Protein AF-A0AAD7UHQ0-F1 (afdb_monomer)

pLDDT: mean 83.3, std 18.26, range [29.81, 98.31]

Radius of gyration: 17.82 Å; Cα contacts (8 Å, |Δi|>4): 366; chains: 1; bounding box: 47×39×45 Å

Solvent-accessible surface area (backbone atoms only — not comparable to full-atom values): 13712 Å² total; per-residue (Å²): 105,71,74,47,23,57,50,41,55,53,48,49,56,52,36,63,73,61,23,33,80,58,60,28,25,56,72,70,57,69,89,76,56,61,77,59,66,63,60,93,50,57,37,46,37,37,42,28,29,52,84,53,58,66,32,31,78,60,58,52,53,49,52,41,61,28,29,91,76,25,47,77,31,36,54,44,41,82,63,28,65,59,51,51,52,61,71,44,68,87,33,95,32,52,34,30,58,42,76,55,97,82,34,32,46,57,70,69,72,44,61,83,72,61,69,44,29,36,38,37,35,64,46,51,64,69,79,54,28,60,48,51,48,70,69,39,64,76,55,61,74,33,54,36,28,26,83,90,57,80,55,78,53,79,49,85,64,87,57,97,46,90,44,45,56,48,65,34,47,50,48,9,50,52,38,28,75,77,68,26,70,58,24,33,62,52,29,46,50,52,41,50,52,48,49,59,70,54,61,92,54,59,63,78,67,37,37,83,74,88,66,78,72,82,80,55,96,60,83,58,78,90,56,86,76,68,75,73,86,82,81,78,88,80,83,127

Structure (mmCIF, N/CA/C/O backbone):
data_AF-A0AAD7UHQ0-F1
#
_entry.id   AF-A0AAD7UHQ0-F1
#
loop_
_atom_site.group_PDB
_atom_site.id
_atom_site.type_symbol
_atom_site.label_atom_id
_atom_site.label_alt_id
_atom_site.label_comp_id
_atom_site.label_asym_id
_atom_site.label_entity_id
_atom_site.label_seq_id
_atom_site.pdbx_PDB_ins_code
_atom_site.Cartn_x
_atom_site.Cartn_y
_atom_site.Cartn_z
_atom_site.occupancy
_atom_site.B_iso_or_equiv
_atom_site.auth_seq_id
_atom_site.auth_comp_id
_atom_site.auth_asym_id
_atom_site.auth_atom_id
_atom_site.pdbx_PDB_model_num
ATOM 1 N N . MET A 1 1 ? -10.199 10.400 -17.594 1.00 73.19 1 MET A N 1
ATOM 2 C CA . MET A 1 1 ? -9.916 9.034 -17.104 1.00 73.19 1 MET A CA 1
ATOM 3 C C . MET A 1 1 ? -9.488 8.103 -18.230 1.00 73.19 1 MET A C 1
ATOM 5 O O . MET A 1 1 ? -8.433 7.504 -18.109 1.00 73.19 1 MET A O 1
ATOM 9 N N . GLU A 1 2 ? -10.188 8.088 -19.365 1.00 86.31 2 GLU A N 1
ATOM 10 C CA . GLU A 1 2 ? -9.899 7.211 -20.516 1.00 86.31 2 GLU A CA 1
ATOM 11 C C . GLU A 1 2 ? -8.427 7.181 -20.993 1.00 86.31 2 GLU A C 1
ATOM 13 O O . GLU A 1 2 ? -7.842 6.121 -21.188 1.00 86.31 2 GLU A O 1
ATOM 18 N N . ARG A 1 3 ? -7.772 8.346 -21.116 1.00 90.62 3 ARG A N 1
ATOM 19 C CA . ARG A 1 3 ? -6.338 8.408 -21.464 1.00 90.62 3 ARG A CA 1
ATOM 20 C C . ARG A 1 3 ? -5.447 7.701 -20.435 1.00 90.62 3 ARG A C 1
ATOM 22 O O . ARG A 1 3 ? -4.459 7.092 -20.822 1.00 90.62 3 ARG A O 1
ATOM 29 N N . VAL A 1 4 ? -5.761 7.832 -19.146 1.00 90.44 4 VAL A N 1
ATOM 30 C CA . VAL A 1 4 ? -4.981 7.223 -18.058 1.00 90.44 4 VAL A CA 1
ATOM 31 C C . VAL A 1 4 ? -5.191 5.712 -18.038 1.00 90.44 4 VAL A C 1
ATOM 33 O O . VAL A 1 4 ? -4.207 4.995 -17.911 1.00 90.44 4 VAL A O 1
ATOM 36 N N . ALA A 1 5 ? -6.417 5.236 -18.267 1.00 93.19 5 ALA A N 1
ATOM 37 C CA . ALA A 1 5 ? -6.707 3.805 -18.365 1.00 93.19 5 ALA A CA 1
ATOM 38 C C . ALA A 1 5 ? -5.845 3.124 -19.440 1.00 93.19 5 ALA A C 1
ATOM 40 O O . ALA A 1 5 ? -5.142 2.165 -19.140 1.00 93.19 5 ALA A O 1
ATOM 41 N N . ARG A 1 6 ? -5.753 3.715 -20.641 1.00 93.44 6 ARG A N 1
ATOM 42 C CA . ARG A 1 6 ? -4.863 3.213 -21.706 1.00 93.44 6 ARG A CA 1
ATOM 43 C C . ARG A 1 6 ? -3.379 3.199 -21.324 1.00 93.44 6 ARG A C 1
ATOM 45 O O . ARG A 1 6 ? -2.635 2.333 -21.775 1.00 93.44 6 ARG A O 1
ATOM 52 N N . ILE A 1 7 ? -2.928 4.163 -20.514 1.00 91.56 7 ILE A N 1
ATOM 53 C CA . ILE A 1 7 ? -1.549 4.181 -19.995 1.00 91.56 7 ILE A CA 1
ATOM 54 C C . ILE A 1 7 ? -1.334 3.016 -19.024 1.00 91.56 7 ILE A C 1
ATOM 56 O O . ILE A 1 7 ? -0.286 2.375 -19.077 1.00 91.56 7 ILE A O 1
ATOM 60 N N . VAL A 1 8 ? -2.307 2.736 -18.152 1.00 93.50 8 VAL A N 1
ATOM 61 C CA . VAL A 1 8 ? -2.239 1.601 -17.223 1.00 93.50 8 VAL A CA 1
ATOM 62 C C . VAL A 1 8 ? -2.203 0.280 -17.990 1.00 93.50 8 VAL A C 1
ATOM 64 O O . VAL A 1 8 ? -1.292 -0.505 -17.760 1.00 93.50 8 VAL A O 1
ATOM 67 N N . GLU A 1 9 ? -3.086 0.081 -18.969 1.00 94.56 9 GLU A N 1
ATOM 68 C CA . GLU A 1 9 ? -3.098 -1.122 -19.820 1.00 94.56 9 GLU A CA 1
ATOM 69 C C . GLU A 1 9 ? -1.745 -1.350 -20.523 1.00 94.56 9 GLU A C 1
ATOM 71 O O . GLU A 1 9 ? -1.242 -2.469 -20.622 1.00 94.56 9 GLU A O 1
ATOM 76 N N . ASP A 1 10 ? -1.102 -0.281 -21.004 1.00 92.06 10 ASP A N 1
ATOM 77 C CA . ASP A 1 10 ? 0.228 -0.381 -21.609 1.00 92.06 10 ASP A CA 1
ATOM 78 C C . ASP A 1 10 ? 1.334 -0.691 -20.592 1.00 92.06 10 ASP A C 1
ATOM 80 O O . ASP A 1 10 ? 2.283 -1.421 -20.895 1.00 92.06 10 ASP A O 1
ATOM 84 N N . LYS A 1 11 ? 1.233 -0.155 -19.370 1.00 91.75 11 LYS A N 1
ATOM 85 C CA . LYS A 1 11 ? 2.123 -0.523 -18.261 1.00 91.75 11 LYS A CA 1
ATOM 86 C C . LYS A 1 11 ? 1.980 -1.998 -17.896 1.00 91.75 11 LYS A C 1
ATOM 88 O O . LYS A 1 11 ? 2.999 -2.657 -17.717 1.00 91.75 11 LYS A O 1
ATOM 93 N N . GLU A 1 12 ? 0.760 -2.526 -17.837 1.00 93.94 12 GLU A N 1
ATOM 94 C CA . GLU A 1 12 ? 0.485 -3.936 -17.528 1.00 93.94 12 GLU A CA 1
ATOM 95 C C . GLU A 1 12 ? 1.119 -4.876 -18.543 1.00 93.94 12 GLU A C 1
ATOM 97 O O . GLU A 1 12 ? 1.855 -5.783 -18.156 1.00 93.94 12 GLU A O 1
ATOM 102 N N . ARG A 1 13 ? 0.908 -4.624 -19.842 1.00 93.56 13 ARG A N 1
ATOM 103 C CA . ARG A 1 13 ? 1.517 -5.435 -20.906 1.00 93.56 13 ARG A CA 1
ATOM 104 C C . ARG A 1 13 ? 3.039 -5.470 -20.791 1.00 93.56 13 ARG A C 1
ATOM 106 O O . ARG A 1 13 ? 3.649 -6.529 -20.909 1.00 93.56 13 ARG A O 1
ATOM 113 N N . ARG A 1 14 ? 3.669 -4.319 -20.542 1.00 89.56 14 ARG A N 1
ATOM 114 C CA . ARG A 1 14 ? 5.132 -4.222 -20.411 1.00 89.56 14 ARG A CA 1
ATOM 115 C C . ARG A 1 14 ? 5.654 -4.861 -19.133 1.00 89.56 14 ARG A C 1
ATOM 117 O O . ARG A 1 14 ? 6.702 -5.500 -19.169 1.00 89.56 14 ARG A O 1
ATOM 124 N N . LEU A 1 15 ? 4.937 -4.686 -18.025 1.00 91.94 15 LEU A N 1
ATOM 125 C CA . LEU A 1 15 ? 5.233 -5.343 -16.761 1.00 91.94 15 LEU A CA 1
ATOM 126 C C . LEU A 1 15 ? 5.227 -6.862 -16.959 1.00 91.94 15 LEU A C 1
ATOM 128 O O . LEU A 1 15 ? 6.245 -7.492 -16.703 1.00 91.94 15 LEU A O 1
ATOM 132 N N . ALA A 1 16 ? 4.144 -7.412 -17.515 1.00 93.94 16 ALA A N 1
ATOM 133 C CA . ALA A 1 16 ? 3.993 -8.842 -17.774 1.00 93.94 16 ALA A CA 1
ATOM 134 C C . ALA A 1 16 ? 5.049 -9.409 -18.737 1.00 93.94 16 ALA A C 1
ATOM 136 O O . ALA A 1 16 ? 5.430 -10.568 -18.615 1.00 93.94 16 ALA A O 1
ATOM 137 N N . ALA A 1 17 ? 5.551 -8.601 -19.674 1.00 92.12 17 ALA A N 1
ATOM 138 C CA . ALA A 1 17 ? 6.550 -9.041 -20.643 1.00 92.12 17 ALA A CA 1
ATOM 139 C C . ALA A 1 17 ? 7.983 -9.132 -20.086 1.00 92.12 17 ALA A C 1
ATOM 141 O O . ALA A 1 17 ? 8.821 -9.787 -20.701 1.00 92.12 17 ALA A O 1
ATOM 142 N N . ARG A 1 18 ? 8.314 -8.420 -18.998 1.00 90.44 18 ARG A N 1
ATOM 143 C CA . ARG A 1 18 ? 9.720 -8.231 -18.576 1.00 90.44 18 ARG A CA 1
ATOM 144 C C . ARG A 1 18 ? 9.983 -8.424 -17.089 1.00 90.44 18 ARG A C 1
ATOM 146 O O . ARG A 1 18 ? 11.142 -8.447 -16.688 1.00 90.44 18 ARG A O 1
ATOM 153 N N . ARG A 1 19 ? 8.943 -8.464 -16.259 1.00 92.81 19 ARG A N 1
ATOM 154 C CA . ARG A 1 19 ? 9.064 -8.421 -14.800 1.00 92.81 19 ARG A CA 1
ATOM 155 C C . ARG A 1 19 ? 7.982 -9.270 -14.153 1.00 92.81 19 ARG A C 1
ATOM 157 O O . ARG A 1 19 ? 6.968 -9.604 -14.761 1.00 92.81 19 ARG A O 1
ATOM 164 N N . CYS A 1 20 ? 8.178 -9.601 -12.884 1.00 95.62 20 CYS A N 1
ATOM 165 C CA . CYS A 1 20 ? 7.147 -10.277 -12.114 1.00 95.62 20 CYS A CA 1
ATOM 166 C C . CYS A 1 20 ? 5.922 -9.363 -11.947 1.00 95.62 20 CYS A C 1
ATOM 168 O O . CYS A 1 20 ? 6.037 -8.265 -11.407 1.00 95.62 20 CYS A O 1
ATOM 170 N N . VAL A 1 21 ? 4.730 -9.825 -12.331 1.00 94.88 21 VAL A N 1
ATOM 171 C CA . VAL A 1 21 ? 3.487 -9.044 -12.170 1.00 94.88 21 VAL A CA 1
ATOM 172 C C . VAL A 1 21 ? 3.070 -8.846 -10.708 1.00 94.88 21 VAL A C 1
ATOM 174 O O . VAL A 1 21 ? 2.293 -7.940 -10.423 1.00 94.88 21 VAL A O 1
ATOM 177 N N . ARG A 1 22 ? 3.614 -9.651 -9.782 1.00 94.69 22 ARG A N 1
ATOM 178 C CA . ARG A 1 22 ? 3.344 -9.562 -8.337 1.00 94.69 22 ARG A CA 1
ATOM 179 C C . ARG A 1 22 ? 4.263 -8.565 -7.634 1.00 94.69 22 ARG A C 1
ATOM 181 O O . ARG A 1 22 ? 3.784 -7.622 -7.025 1.00 94.69 22 ARG A O 1
ATOM 188 N N . CYS A 1 23 ? 5.583 -8.762 -7.709 1.00 95.12 23 CYS A N 1
ATOM 189 C CA . CYS A 1 23 ? 6.543 -7.914 -6.986 1.00 95.12 23 CYS A CA 1
ATOM 190 C C . CYS A 1 23 ? 7.122 -6.762 -7.821 1.00 95.12 23 CYS A C 1
ATOM 192 O O . CYS A 1 23 ? 7.851 -5.937 -7.281 1.00 95.12 23 CYS A O 1
ATOM 194 N N . TRP A 1 24 ? 6.838 -6.730 -9.125 1.00 95.38 24 TRP A N 1
ATOM 195 C CA . TRP A 1 24 ? 7.288 -5.729 -10.103 1.00 95.38 24 TRP A CA 1
ATOM 196 C C . TRP A 1 24 ? 8.795 -5.654 -10.351 1.00 95.38 24 TRP A C 1
ATOM 198 O O . TRP A 1 24 ? 9.253 -4.788 -11.094 1.00 95.38 24 TRP A O 1
ATOM 208 N N . HIS A 1 25 ? 9.560 -6.599 -9.806 1.00 93.75 25 HIS A N 1
ATOM 209 C CA . HIS A 1 25 ? 10.997 -6.707 -10.044 1.00 93.75 25 HIS A CA 1
ATOM 210 C C . HIS A 1 25 ? 11.318 -7.492 -11.326 1.00 93.75 25 HIS A C 1
ATOM 212 O O . HIS A 1 25 ? 10.595 -8.445 -11.647 1.00 93.75 25 HIS A O 1
ATOM 218 N N . PRO A 1 26 ? 12.401 -7.131 -12.044 1.00 91.06 26 PRO A N 1
ATOM 219 C CA . PRO A 1 26 ? 12.914 -7.910 -13.175 1.00 91.06 26 PRO A CA 1
ATOM 220 C C . PRO A 1 26 ? 13.402 -9.294 -12.739 1.00 91.06 26 PRO A C 1
ATOM 222 O O . PRO A 1 26 ? 12.946 -10.303 -13.272 1.00 91.06 26 PRO A O 1
ATOM 225 N N . ALA A 1 27 ? 14.235 -9.357 -11.699 1.00 93.81 27 ALA A N 1
ATOM 226 C CA . ALA A 1 27 ? 14.505 -10.594 -10.981 1.00 93.81 27 ALA A CA 1
ATOM 227 C C . ALA A 1 27 ? 13.416 -10.793 -9.918 1.00 93.81 27 ALA A C 1
ATOM 229 O O . ALA A 1 27 ? 13.319 -10.029 -8.960 1.00 93.81 27 ALA A O 1
ATOM 230 N N . CYS A 1 28 ? 12.558 -11.797 -10.104 1.00 96.06 28 CYS A N 1
ATOM 231 C CA . CYS A 1 28 ? 11.463 -12.071 -9.176 1.00 96.06 28 CYS A CA 1
ATOM 232 C C . CYS A 1 28 ? 11.990 -12.349 -7.758 1.00 96.06 28 CYS A C 1
ATOM 234 O O . CYS A 1 28 ? 12.867 -13.189 -7.570 1.00 96.06 28 CYS A O 1
ATOM 236 N N . ILE A 1 29 ? 11.397 -11.693 -6.756 1.00 96.44 29 ILE A N 1
ATOM 237 C CA . ILE A 1 29 ? 11.734 -11.884 -5.335 1.00 96.44 29 ILE A CA 1
ATOM 238 C C . ILE A 1 29 ? 10.632 -12.592 -4.541 1.00 96.44 29 ILE A C 1
ATOM 240 O O . ILE A 1 29 ? 10.760 -12.745 -3.328 1.00 96.44 29 ILE A O 1
ATOM 244 N N . CYS A 1 30 ? 9.556 -13.038 -5.199 1.00 96.44 30 CYS A N 1
ATOM 245 C CA . CYS A 1 30 ? 8.383 -13.600 -4.525 1.00 96.44 30 CYS A CA 1
ATOM 246 C C . CYS A 1 30 ? 8.682 -14.843 -3.676 1.00 96.44 30 CYS A C 1
ATOM 248 O O . CYS A 1 30 ? 8.011 -15.051 -2.674 1.00 96.44 30 CYS A O 1
ATOM 250 N N . SER A 1 31 ? 9.695 -15.640 -4.028 1.00 96.00 31 SER A N 1
ATOM 251 C CA . SER A 1 31 ? 10.112 -16.811 -3.239 1.00 96.00 31 SER A CA 1
ATOM 252 C C . SER A 1 31 ? 10.709 -16.457 -1.872 1.00 96.00 31 SER A C 1
ATOM 254 O O . SER A 1 31 ? 10.781 -17.318 -1.003 1.00 96.00 31 SER A O 1
ATOM 256 N N . ASN A 1 32 ? 11.122 -15.202 -1.669 1.00 95.50 32 ASN A N 1
ATOM 257 C CA . ASN A 1 32 ? 11.667 -14.705 -0.403 1.00 95.50 32 ASN A CA 1
ATOM 258 C C . ASN A 1 32 ? 10.606 -14.017 0.470 1.00 95.50 32 ASN A C 1
ATOM 260 O O . ASN A 1 32 ? 10.919 -13.536 1.563 1.00 95.50 32 ASN A O 1
ATOM 264 N N . LEU A 1 33 ? 9.363 -13.924 -0.014 1.00 94.19 33 LEU A N 1
ATOM 265 C CA . LEU A 1 33 ? 8.268 -13.351 0.756 1.00 94.19 33 LEU A CA 1
ATOM 266 C C . LEU A 1 33 ? 7.869 -14.315 1.869 1.00 94.19 33 LEU A C 1
ATOM 268 O O . LEU A 1 33 ? 7.777 -15.526 1.673 1.00 94.19 33 LEU A O 1
ATOM 272 N N . ARG A 1 34 ? 7.622 -13.750 3.048 1.00 90.25 34 ARG A N 1
ATOM 273 C CA . ARG A 1 34 ? 7.065 -14.469 4.192 1.00 90.25 34 ARG A CA 1
ATOM 274 C C . ARG A 1 34 ? 5.612 -14.026 4.369 1.00 90.25 34 ARG A C 1
ATOM 276 O O . ARG A 1 34 ? 5.363 -12.831 4.200 1.00 90.25 34 ARG A O 1
ATOM 283 N N . PRO A 1 35 ? 4.688 -14.937 4.719 1.00 86.19 35 PRO A N 1
ATOM 284 C CA . PRO A 1 35 ? 3.316 -14.565 5.044 1.00 86.19 35 PRO A CA 1
ATOM 285 C C . PRO A 1 35 ? 3.272 -13.489 6.130 1.00 86.19 35 PRO A C 1
ATOM 287 O O . PRO A 1 35 ? 4.048 -13.542 7.089 1.00 86.19 35 PRO A O 1
ATOM 290 N N . LEU A 1 36 ? 2.367 -12.522 5.987 1.00 88.75 36 LEU A N 1
ATOM 291 C CA . LEU A 1 36 ? 2.187 -11.486 7.000 1.00 88.75 36 LEU A CA 1
ATOM 292 C C . LEU A 1 36 ? 1.352 -12.016 8.179 1.00 88.75 36 LEU A C 1
ATOM 294 O O . LEU A 1 36 ? 0.291 -12.606 7.958 1.00 88.75 36 LEU A O 1
ATOM 298 N N . PRO A 1 37 ? 1.783 -11.786 9.434 1.00 89.69 37 PRO A N 1
ATOM 299 C CA . PRO A 1 37 ? 1.075 -12.237 10.629 1.00 89.69 37 PRO A CA 1
ATOM 300 C C . PRO A 1 37 ? -0.095 -11.291 10.952 1.00 89.69 37 PRO A C 1
ATOM 302 O O . PRO A 1 37 ? -0.065 -10.570 11.944 1.00 89.69 37 PRO A O 1
ATOM 305 N N . ILE A 1 38 ? -1.101 -11.256 10.075 1.00 87.38 38 ILE A N 1
ATOM 306 C CA . ILE A 1 38 ? -2.299 -10.414 10.205 1.00 87.38 38 ILE A CA 1
ATOM 307 C C . ILE A 1 38 ? -3.504 -11.319 10.479 1.00 87.38 38 ILE A C 1
ATOM 309 O O . ILE A 1 38 ? -3.762 -12.263 9.720 1.00 87.38 38 ILE A O 1
ATOM 313 N N . ALA A 1 39 ? -4.266 -11.042 11.535 1.00 83.00 39 ALA A N 1
ATOM 314 C CA . ALA A 1 39 ? -5.496 -11.761 11.848 1.00 83.00 39 ALA A CA 1
ATOM 315 C C . ALA A 1 39 ? -6.512 -11.720 10.691 1.00 83.00 39 ALA A C 1
ATOM 317 O O . ALA A 1 39 ? -6.537 -10.807 9.866 1.00 83.00 39 ALA A O 1
ATOM 318 N N . SER A 1 40 ? -7.398 -12.716 10.630 1.00 79.00 40 SER A N 1
ATOM 319 C CA . SER A 1 40 ? -8.410 -12.839 9.570 1.00 79.00 40 SER A CA 1
ATOM 320 C C . SER A 1 40 ? -9.420 -11.696 9.518 1.00 79.00 40 SER A C 1
ATOM 322 O O . SER A 1 40 ? -10.057 -11.534 8.482 1.00 79.00 40 SER A O 1
ATOM 324 N N . GLU A 1 41 ? -9.533 -10.896 10.569 1.00 87.50 41 GLU A N 1
ATOM 325 C CA . GLU A 1 41 ? -10.529 -9.834 10.702 1.00 87.50 41 GLU A CA 1
ATOM 326 C C . GLU A 1 41 ? -10.015 -8.448 10.291 1.00 87.50 41 GLU A C 1
ATOM 328 O O . GLU A 1 41 ? -10.787 -7.494 10.307 1.00 87.50 41 GLU A O 1
ATOM 333 N N . VAL A 1 42 ? -8.732 -8.318 9.933 1.00 90.75 42 VAL A N 1
ATOM 334 C CA . VAL A 1 42 ? -8.169 -7.076 9.390 1.00 90.75 42 VAL A CA 1
ATOM 335 C C . VAL A 1 42 ? -7.861 -7.272 7.907 1.00 90.75 42 VAL A C 1
ATOM 337 O O . VAL A 1 42 ? -7.312 -8.301 7.499 1.00 90.75 42 VAL A O 1
ATOM 340 N N . ARG A 1 43 ? -8.238 -6.297 7.081 1.00 94.50 43 ARG A N 1
ATOM 341 C CA . ARG A 1 43 ? -7.919 -6.254 5.650 1.00 94.50 43 ARG A CA 1
ATOM 342 C C . ARG A 1 43 ? -7.257 -4.943 5.293 1.00 94.50 43 ARG A C 1
ATOM 344 O O . ARG A 1 43 ? -7.674 -3.889 5.765 1.00 94.50 43 ARG A O 1
ATOM 351 N N . VAL A 1 44 ? -6.240 -5.021 4.442 1.00 96.50 44 VAL A N 1
ATOM 352 C CA . VAL A 1 44 ? -5.541 -3.849 3.927 1.00 96.50 44 VAL A CA 1
ATOM 353 C C . VAL A 1 44 ? -5.813 -3.726 2.435 1.00 96.50 44 VAL A C 1
ATOM 355 O O . VAL A 1 44 ? -5.549 -4.647 1.665 1.00 96.50 44 VAL A O 1
ATOM 358 N N . PHE A 1 45 ? -6.312 -2.567 2.028 1.00 98.06 45 PHE A N 1
ATOM 359 C CA . PHE A 1 45 ? -6.547 -2.224 0.634 1.00 98.06 45 PHE A CA 1
ATOM 360 C C . PHE A 1 45 ? -5.606 -1.096 0.229 1.00 98.06 45 PHE A C 1
ATOM 362 O O . PHE A 1 45 ? -5.607 -0.019 0.828 1.00 98.06 45 PHE A O 1
ATOM 369 N N . VAL A 1 46 ? -4.792 -1.324 -0.796 1.00 98.19 46 VAL A N 1
ATOM 370 C CA . VAL A 1 46 ? -3.863 -0.321 -1.321 1.00 98.19 46 VAL A CA 1
ATOM 371 C C . VAL A 1 46 ? -4.471 0.303 -2.567 1.00 98.19 46 VAL A C 1
ATOM 373 O O . VAL A 1 46 ? -4.694 -0.381 -3.560 1.00 98.19 46 VAL A O 1
ATOM 376 N N . LEU A 1 47 ? -4.697 1.615 -2.549 1.00 98.19 47 LEU A N 1
ATOM 377 C CA . LEU A 1 47 ? -5.039 2.387 -3.739 1.00 98.19 47 LEU A CA 1
ATOM 378 C C . LEU A 1 47 ? -3.780 3.086 -4.265 1.00 98.19 47 LEU A C 1
ATOM 380 O O . LEU A 1 47 ? -3.434 4.191 -3.840 1.00 98.19 47 LEU A O 1
ATOM 384 N N . CYS A 1 48 ? -3.101 2.431 -5.202 1.00 97.25 48 CYS A N 1
ATOM 385 C CA . CYS A 1 48 ? -1.866 2.895 -5.828 1.00 97.25 48 CYS A CA 1
ATOM 386 C C . CYS A 1 48 ? -2.166 3.868 -6.975 1.00 97.25 48 CYS A C 1
ATOM 388 O O . CYS A 1 48 ? -3.010 3.616 -7.837 1.00 97.25 48 CYS A O 1
ATOM 390 N N . HIS A 1 49 ? -1.478 5.006 -7.035 1.00 95.31 49 HIS A N 1
ATOM 391 C CA . HIS A 1 49 ? -1.614 5.919 -8.167 1.00 95.31 49 HIS A CA 1
ATOM 392 C C . HIS A 1 49 ? -0.988 5.315 -9.433 1.00 95.31 49 HIS A C 1
ATOM 394 O O . HIS A 1 49 ? 0.137 4.827 -9.399 1.00 95.31 49 HIS A O 1
ATOM 400 N N . TRP A 1 50 ? -1.629 5.461 -10.602 1.00 93.75 50 TRP A N 1
ATOM 401 C CA . TRP A 1 50 ? -1.131 4.904 -11.878 1.00 93.75 50 TRP A CA 1
ATOM 402 C C . TRP A 1 50 ? 0.328 5.250 -12.233 1.00 93.75 50 TRP A C 1
ATOM 404 O O . TRP A 1 50 ? 0.947 4.573 -13.055 1.00 93.75 50 TRP A O 1
ATOM 414 N N . ARG A 1 51 ? 0.884 6.330 -11.667 1.00 89.75 51 ARG A N 1
ATOM 415 C CA . ARG A 1 51 ? 2.297 6.708 -11.855 1.00 89.75 51 ARG A CA 1
ATOM 416 C C . ARG A 1 51 ? 3.251 5.766 -11.129 1.00 89.75 51 ARG A C 1
ATOM 418 O O . ARG A 1 51 ? 4.264 5.428 -11.732 1.00 89.75 51 ARG A O 1
ATOM 425 N N . GLU A 1 52 ? 2.893 5.328 -9.928 1.00 89.38 52 GLU A N 1
ATOM 426 C CA . GLU A 1 52 ? 3.664 4.367 -9.134 1.00 89.38 52 GLU A CA 1
ATOM 427 C C . GLU A 1 52 ? 3.418 2.930 -9.603 1.00 89.38 52 GLU A C 1
ATOM 429 O O . GLU A 1 52 ? 4.328 2.114 -9.577 1.00 89.38 52 GLU A O 1
ATOM 434 N N . PHE A 1 53 ? 2.246 2.635 -10.178 1.00 93.69 53 PHE A N 1
ATOM 435 C CA . PHE A 1 53 ? 1.955 1.297 -10.694 1.00 93.69 53 PHE A CA 1
ATOM 436 C C . PHE A 1 53 ? 3.051 0.762 -11.638 1.00 93.69 53 PHE A C 1
ATOM 438 O O . PHE A 1 53 ? 3.396 1.397 -12.650 1.00 93.69 53 PHE A O 1
ATOM 445 N N . GLY A 1 54 ? 3.578 -0.420 -11.302 1.00 91.81 54 GLY A N 1
ATOM 446 C CA . GLY A 1 54 ? 4.664 -1.086 -12.019 1.00 91.81 54 GLY A CA 1
ATOM 447 C C . GLY A 1 54 ? 6.062 -0.551 -11.690 1.00 91.81 54 GLY A C 1
ATOM 448 O O . GLY A 1 54 ? 7.001 -0.840 -12.424 1.00 91.81 54 GLY A O 1
ATOM 449 N N . ASN A 1 55 ? 6.234 0.253 -10.648 1.00 90.62 55 ASN A N 1
ATOM 450 C CA . ASN A 1 55 ? 7.535 0.699 -10.162 1.00 90.62 55 ASN A CA 1
ATOM 451 C C . ASN A 1 55 ? 8.132 -0.359 -9.213 1.00 90.62 55 ASN A C 1
ATOM 453 O O . ASN A 1 55 ? 7.570 -0.616 -8.160 1.00 90.62 55 ASN A O 1
ATOM 457 N N . ALA A 1 56 ? 9.289 -0.948 -9.523 1.00 90.62 56 ALA A N 1
ATOM 458 C CA . ALA A 1 56 ? 9.905 -1.940 -8.630 1.00 90.62 56 ALA A CA 1
ATOM 459 C C . ALA A 1 56 ? 10.257 -1.371 -7.232 1.00 90.62 56 ALA A C 1
ATOM 461 O O . ALA A 1 56 ? 10.308 -2.109 -6.246 1.00 90.62 56 ALA A O 1
ATOM 462 N N . GLY A 1 57 ? 10.502 -0.058 -7.158 1.00 87.62 57 GLY A N 1
ATOM 463 C CA . GLY A 1 57 ? 10.867 0.677 -5.952 1.00 87.62 57 GLY A CA 1
ATOM 464 C C . GLY A 1 57 ? 9.711 0.996 -5.004 1.00 87.62 57 GLY A C 1
ATOM 465 O O . GLY A 1 57 ? 9.946 0.954 -3.800 1.00 87.62 57 GLY A O 1
ATOM 466 N N . ASP A 1 58 ? 8.498 1.253 -5.520 1.00 90.44 58 ASP A N 1
ATOM 467 C CA . ASP A 1 58 ? 7.244 1.323 -4.729 1.00 90.44 58 ASP A CA 1
ATOM 468 C C . ASP A 1 58 ? 7.235 0.145 -3.772 1.00 90.44 58 ASP A C 1
ATOM 470 O O . ASP A 1 58 ? 7.555 -0.928 -4.231 1.00 90.44 58 ASP A O 1
ATOM 474 N N . ASP A 1 59 ? 7.005 0.283 -2.473 1.00 92.06 59 ASP A N 1
ATOM 475 C CA . ASP A 1 59 ? 7.109 -0.823 -1.517 1.00 92.06 59 ASP A CA 1
ATOM 476 C C . ASP A 1 59 ? 5.756 -1.485 -1.215 1.00 92.06 59 ASP A C 1
ATOM 478 O O . ASP A 1 59 ? 5.719 -2.689 -0.938 1.00 92.06 59 ASP A O 1
ATOM 482 N N . ALA A 1 60 ? 4.656 -0.746 -1.372 1.00 93.81 60 ALA A N 1
ATOM 483 C CA . ALA A 1 60 ? 3.296 -1.160 -1.041 1.00 93.81 60 ALA A CA 1
ATOM 484 C C . ALA A 1 60 ? 2.870 -2.446 -1.763 1.00 93.81 60 ALA A C 1
ATOM 486 O O . ALA A 1 60 ? 2.236 -3.310 -1.156 1.00 93.81 60 ALA A O 1
ATOM 487 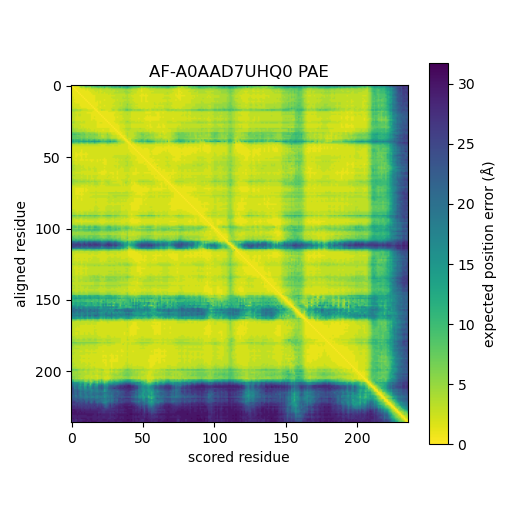N N . LYS A 1 61 ? 3.291 -2.639 -3.022 1.00 94.81 61 LYS A N 1
ATOM 488 C CA . LYS A 1 61 ? 2.988 -3.867 -3.788 1.00 94.81 61 LYS A CA 1
ATOM 489 C C . LYS A 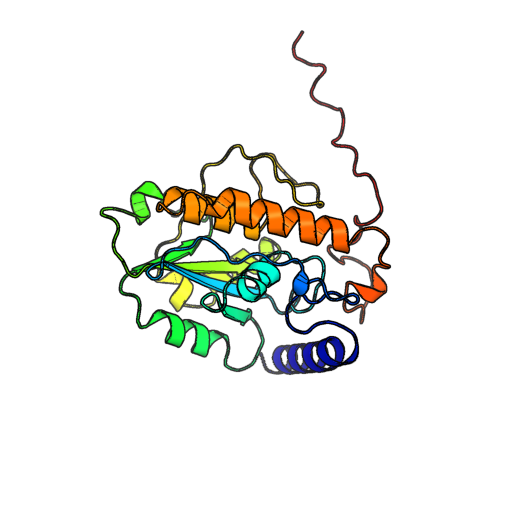1 61 ? 3.429 -5.173 -3.111 1.00 94.81 61 LYS A C 1
ATOM 491 O O . LYS A 1 61 ? 2.859 -6.225 -3.390 1.00 94.81 61 LYS A O 1
ATOM 496 N N . LEU A 1 62 ? 4.439 -5.145 -2.228 1.00 96.50 62 LEU A N 1
ATOM 497 C CA . LEU A 1 62 ? 4.894 -6.361 -1.540 1.00 96.50 62 LEU A CA 1
ATOM 498 C C . LEU A 1 62 ? 3.932 -6.818 -0.452 1.00 96.50 62 LEU A C 1
ATOM 500 O O . LEU A 1 62 ? 3.965 -7.996 -0.116 1.00 96.50 62 LEU A O 1
ATOM 504 N N . LEU A 1 63 ? 3.072 -5.931 0.055 1.00 95.56 63 LEU A N 1
ATOM 505 C CA . LEU A 1 63 ? 2.006 -6.307 0.974 1.00 95.56 63 LEU A CA 1
ATOM 506 C C . LEU A 1 63 ? 1.078 -7.329 0.311 1.00 95.56 63 LEU A C 1
ATOM 508 O O . LEU A 1 63 ? 0.973 -8.457 0.775 1.00 95.56 63 LEU A O 1
ATOM 512 N N . CYS A 1 64 ? 0.494 -6.962 -0.831 1.00 93.50 64 CYS A N 1
ATOM 513 C CA . CYS A 1 64 ? -0.411 -7.813 -1.605 1.00 93.50 64 CYS A CA 1
ATOM 514 C C . CYS A 1 64 ? 0.302 -9.027 -2.214 1.00 93.50 64 CYS A C 1
ATOM 516 O O . CYS A 1 64 ? -0.317 -10.038 -2.521 1.00 93.50 64 CYS A O 1
ATOM 518 N N . ALA A 1 65 ? 1.623 -8.955 -2.401 1.00 93.44 65 ALA A N 1
ATOM 519 C CA . ALA A 1 65 ? 2.398 -10.122 -2.801 1.00 93.44 65 ALA A CA 1
ATOM 520 C C . ALA A 1 65 ? 2.619 -11.116 -1.642 1.00 93.44 65 ALA A C 1
ATOM 522 O O . ALA A 1 65 ? 2.840 -12.294 -1.919 1.00 93.44 65 ALA A O 1
ATOM 523 N N . ALA A 1 66 ? 2.600 -10.658 -0.385 1.00 94.00 66 ALA A N 1
ATOM 524 C CA . ALA A 1 66 ? 2.876 -11.449 0.818 1.00 94.00 66 ALA A CA 1
ATOM 525 C C . ALA A 1 66 ? 1.618 -11.845 1.620 1.00 94.00 66 ALA A C 1
ATOM 527 O O . ALA A 1 66 ? 1.703 -12.721 2.481 1.00 94.00 66 ALA A O 1
ATOM 528 N N . ASP A 1 67 ? 0.470 -11.222 1.356 1.00 92.69 67 ASP A N 1
ATOM 529 C CA . ASP A 1 67 ? -0.824 -11.526 1.971 1.00 92.69 67 ASP A CA 1
ATOM 530 C C . ASP A 1 67 ? -1.920 -11.540 0.902 1.00 92.69 67 ASP A C 1
ATOM 532 O O . ASP A 1 67 ? -2.312 -10.494 0.390 1.00 92.69 67 ASP A O 1
ATOM 536 N N . ASP A 1 68 ? -2.451 -12.728 0.605 1.00 89.25 68 ASP A N 1
ATOM 537 C CA . ASP A 1 68 ? -3.477 -12.940 -0.433 1.00 89.25 68 ASP A CA 1
ATOM 538 C C . ASP A 1 68 ? -4.839 -12.308 -0.087 1.00 89.25 68 ASP A C 1
ATOM 540 O O . ASP A 1 68 ? -5.771 -12.323 -0.887 1.00 89.25 68 ASP A O 1
ATOM 544 N N . ARG A 1 69 ? -4.974 -11.775 1.129 1.00 91.62 69 ARG A N 1
ATOM 545 C CA . ARG A 1 69 ? -6.169 -11.078 1.613 1.00 91.62 69 ARG A CA 1
ATOM 546 C C . ARG A 1 69 ? -6.068 -9.565 1.427 1.00 91.62 69 ARG A C 1
ATOM 548 O O . ARG A 1 69 ? -7.079 -8.882 1.563 1.00 91.62 69 ARG A O 1
ATOM 555 N N . SER A 1 70 ? -4.875 -9.048 1.150 1.00 93.12 70 SER A N 1
ATOM 556 C CA . SER A 1 70 ? -4.643 -7.639 0.864 1.00 93.12 70 SER A CA 1
ATOM 557 C C . SER A 1 70 ? -4.692 -7.411 -0.641 1.00 93.12 70 SER A C 1
ATOM 559 O O . SER A 1 70 ? -4.017 -8.098 -1.405 1.00 93.12 70 SER A O 1
ATOM 561 N N . GLU A 1 71 ? -5.439 -6.405 -1.084 1.00 95.31 71 GLU A N 1
ATOM 562 C CA . GLU A 1 71 ? -5.654 -6.149 -2.512 1.00 95.31 71 GLU A CA 1
ATOM 563 C C . GLU A 1 71 ? -5.090 -4.791 -2.939 1.00 95.31 71 GLU A C 1
ATOM 565 O O . GLU A 1 71 ? -5.146 -3.808 -2.195 1.00 95.31 71 GLU A O 1
ATOM 570 N N . LEU A 1 72 ? -4.529 -4.748 -4.152 1.00 97.44 72 LEU A N 1
ATOM 571 C CA . LEU A 1 72 ? -4.007 -3.538 -4.776 1.00 97.44 72 LEU A CA 1
ATOM 572 C C . LEU A 1 72 ? -4.919 -3.103 -5.922 1.00 97.44 72 LEU A C 1
ATOM 574 O O . LEU A 1 72 ? -5.029 -3.778 -6.947 1.00 97.44 72 LEU A O 1
ATOM 578 N N . PHE A 1 73 ? -5.483 -1.913 -5.769 1.00 98.31 73 PHE A N 1
ATOM 579 C CA . PHE A 1 73 ? -6.234 -1.191 -6.784 1.00 98.31 73 PHE A CA 1
ATOM 580 C C . PHE A 1 73 ? -5.366 -0.090 -7.387 1.00 98.31 73 PHE A C 1
ATOM 582 O O . PHE A 1 73 ? -4.525 0.510 -6.713 1.00 98.31 73 PHE A O 1
ATOM 589 N N . VAL A 1 74 ? -5.578 0.220 -8.663 1.00 97.62 74 VAL A N 1
ATOM 590 C CA . VAL A 1 74 ? -4.835 1.261 -9.374 1.00 97.62 74 VAL A CA 1
ATOM 591 C C . VAL A 1 74 ? -5.751 2.439 -9.682 1.00 97.62 74 VAL A C 1
ATOM 593 O O . VAL A 1 74 ? -6.614 2.372 -10.557 1.00 97.62 74 VAL A O 1
ATOM 596 N N . TYR A 1 75 ? -5.509 3.581 -9.035 1.00 96.50 75 TYR A N 1
ATOM 597 C CA . TYR A 1 75 ? -6.201 4.834 -9.327 1.00 96.50 75 TYR A CA 1
ATOM 598 C C . TYR A 1 75 ? -5.847 5.317 -10.738 1.00 96.50 75 TYR A C 1
ATOM 600 O O . TYR A 1 75 ? -4.791 5.919 -10.975 1.00 96.50 75 TYR A O 1
ATOM 608 N N . GLY A 1 76 ? -6.745 5.037 -11.683 1.00 93.94 76 GLY A N 1
ATOM 609 C CA . GLY A 1 76 ? -6.546 5.267 -13.111 1.00 93.94 76 GLY A CA 1
ATOM 610 C C . GLY A 1 76 ? -6.817 4.043 -13.987 1.00 93.94 76 GLY A C 1
ATOM 611 O O . GLY A 1 76 ? -7.035 4.239 -15.183 1.00 93.94 76 GLY A O 1
ATOM 612 N N . ARG A 1 77 ? -6.845 2.825 -13.423 1.00 96.44 77 ARG A N 1
ATOM 613 C CA . ARG A 1 77 ? -7.354 1.627 -14.105 1.00 9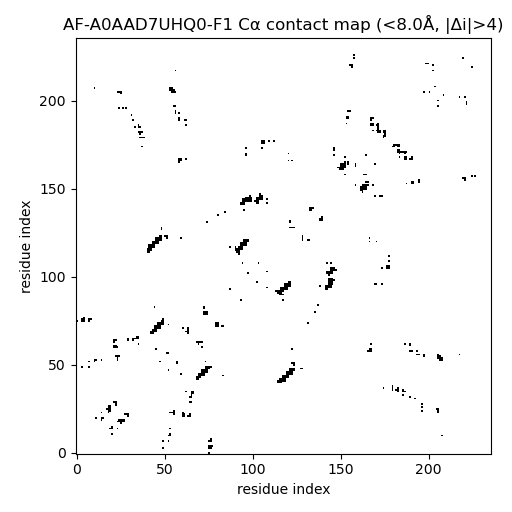6.44 77 ARG A CA 1
ATOM 614 C C . ARG A 1 77 ? -8.880 1.685 -14.153 1.00 96.44 77 ARG A C 1
ATOM 616 O O . ARG A 1 77 ? -9.518 2.177 -13.224 1.00 96.44 77 ARG A O 1
ATOM 623 N N . ARG A 1 78 ? -9.468 1.215 -15.254 1.00 95.81 78 ARG A N 1
ATOM 624 C CA . ARG A 1 78 ? -10.926 1.138 -15.406 1.00 95.81 78 ARG A CA 1
ATOM 625 C C . ARG A 1 78 ? -11.503 0.174 -14.363 1.00 95.81 78 ARG A C 1
ATOM 627 O O . ARG A 1 78 ? -11.038 -0.955 -14.281 1.00 95.81 78 ARG A O 1
ATOM 634 N N . GLY A 1 79 ? -12.506 0.618 -13.608 1.00 96.69 79 GLY A N 1
ATOM 635 C CA . GLY A 1 79 ? -13.238 -0.213 -12.650 1.00 96.69 79 GLY A CA 1
ATOM 636 C C . GLY A 1 79 ? -12.577 -0.378 -11.279 1.00 96.69 79 GLY A C 1
ATOM 637 O O . GLY A 1 79 ? -13.228 -0.850 -10.362 1.00 96.69 79 GLY A O 1
ATOM 638 N N . ASP A 1 80 ? -11.306 -0.008 -11.094 1.00 97.62 80 ASP A N 1
ATOM 639 C CA . ASP A 1 80 ? -10.609 -0.280 -9.825 1.00 97.62 80 ASP A CA 1
ATOM 640 C C . ASP A 1 80 ? -11.087 0.602 -8.663 1.00 97.62 80 ASP A C 1
ATOM 642 O O . ASP A 1 80 ? -11.017 0.179 -7.514 1.00 97.62 80 ASP A O 1
ATOM 646 N N . CYS A 1 81 ? -11.578 1.815 -8.934 1.00 97.00 81 CYS A N 1
ATOM 647 C CA . CYS A 1 81 ? -12.178 2.638 -7.883 1.00 97.00 81 CYS A CA 1
ATOM 648 C C . CYS A 1 81 ? -13.507 2.037 -7.423 1.00 97.00 81 CYS A C 1
ATOM 650 O O . CYS A 1 81 ? -13.764 1.985 -6.229 1.00 97.00 81 CYS A O 1
ATOM 652 N N . GLU A 1 82 ? -14.327 1.579 -8.367 1.00 97.44 82 GLU A N 1
ATOM 653 C CA . GLU A 1 82 ? -15.607 0.928 -8.106 1.00 97.44 82 GLU A CA 1
ATOM 654 C C . GLU A 1 82 ? -15.396 -0.395 -7.357 1.00 97.44 82 GLU A C 1
ATOM 656 O O . GLU A 1 82 ? -15.984 -0.597 -6.302 1.00 97.44 82 GLU A O 1
ATOM 661 N N . ARG A 1 83 ? -14.447 -1.226 -7.805 1.00 98.06 83 ARG A N 1
ATOM 662 C CA . ARG A 1 83 ? -14.072 -2.473 -7.122 1.00 98.06 83 ARG A CA 1
ATOM 663 C C . ARG A 1 83 ? -13.521 -2.250 -5.714 1.00 98.06 83 ARG A C 1
ATOM 665 O O . ARG A 1 83 ? -13.760 -3.075 -4.843 1.00 98.06 83 ARG A O 1
ATOM 672 N N . LEU A 1 84 ? -12.791 -1.156 -5.472 1.00 98.06 84 LEU A N 1
ATOM 673 C CA . LEU A 1 84 ? -12.378 -0.794 -4.113 1.00 98.06 84 LEU A CA 1
ATOM 674 C C . LEU A 1 84 ? -13.597 -0.485 -3.238 1.00 98.06 84 LEU A C 1
ATOM 676 O O . LEU A 1 84 ? -13.627 -0.905 -2.089 1.00 98.06 84 LEU A O 1
ATOM 680 N N . VAL A 1 85 ? -14.585 0.246 -3.760 1.00 97.25 85 VAL A N 1
ATOM 681 C CA . VAL A 1 85 ? -15.824 0.531 -3.021 1.00 97.25 85 VAL A CA 1
ATOM 682 C C . VAL A 1 85 ? -16.566 -0.765 -2.704 1.00 97.25 85 VAL A C 1
ATOM 684 O O . VAL A 1 85 ? -16.882 -0.995 -1.543 1.00 97.25 85 VAL A O 1
ATOM 687 N N . GLU A 1 86 ? -16.742 -1.644 -3.692 1.00 97.62 86 GLU A N 1
ATOM 688 C CA . GLU A 1 86 ? -17.351 -2.971 -3.515 1.00 97.62 86 GLU A CA 1
ATOM 689 C C . GLU A 1 86 ? -16.595 -3.814 -2.471 1.00 97.62 86 GLU A C 1
ATOM 691 O O . GLU A 1 86 ? -17.200 -4.441 -1.605 1.00 97.62 86 GLU A O 1
ATOM 696 N N . ALA A 1 87 ? -15.258 -3.788 -2.486 1.00 96.75 87 ALA A N 1
ATOM 697 C CA . ALA A 1 87 ? -14.432 -4.510 -1.518 1.00 96.75 87 ALA A CA 1
ATOM 698 C C . ALA A 1 87 ? -14.572 -3.986 -0.076 1.00 96.75 87 ALA A C 1
ATOM 700 O O . ALA A 1 87 ? -14.261 -4.714 0.870 1.00 96.75 87 ALA A O 1
ATOM 701 N N . LEU A 1 88 ? -15.033 -2.743 0.105 1.00 95.69 88 LEU A N 1
ATOM 702 C CA . LEU A 1 88 ? -15.279 -2.140 1.415 1.00 95.69 88 LEU A CA 1
ATOM 703 C C . LEU A 1 88 ? -16.681 -2.438 1.963 1.00 95.69 88 LEU A C 1
ATOM 705 O O . LEU A 1 88 ? -16.851 -2.381 3.177 1.00 95.69 88 LEU A O 1
ATOM 709 N N . GLU A 1 89 ? -17.658 -2.792 1.122 1.00 94.00 89 GLU A N 1
ATOM 710 C CA . GLU A 1 89 ? -19.047 -3.051 1.543 1.00 94.00 89 GLU A CA 1
ATOM 711 C C . GLU A 1 89 ? -19.192 -4.089 2.675 1.00 94.00 89 GLU A C 1
ATOM 713 O O . GLU A 1 89 ? -20.017 -3.871 3.563 1.00 94.00 89 GLU A O 1
ATOM 718 N N . PRO A 1 90 ? -18.400 -5.183 2.730 1.00 92.75 90 PRO A N 1
ATOM 719 C CA . PRO A 1 90 ? -18.502 -6.160 3.816 1.00 92.75 90 PRO A CA 1
ATOM 720 C C . PRO A 1 90 ? -17.995 -5.662 5.179 1.00 92.75 90 PRO A C 1
ATOM 722 O O . PRO A 1 90 ? -18.097 -6.393 6.166 1.00 92.75 90 PRO A O 1
ATOM 725 N N . PHE A 1 91 ? -17.391 -4.472 5.250 1.00 91.31 91 PHE A N 1
ATOM 726 C CA . PHE A 1 91 ? -16.755 -3.949 6.456 1.00 91.31 91 PHE A CA 1
ATOM 727 C C . PHE A 1 91 ? -17.609 -2.850 7.080 1.00 91.31 91 PHE A C 1
ATOM 729 O O . PHE A 1 91 ? -17.662 -1.728 6.585 1.00 91.31 91 PHE A O 1
ATOM 736 N N . GLU A 1 92 ? -18.188 -3.134 8.248 1.00 86.44 92 GLU A N 1
ATOM 737 C CA . GLU A 1 92 ? -18.852 -2.109 9.071 1.00 86.44 92 GLU A CA 1
ATOM 738 C C . GLU A 1 92 ? -17.876 -1.006 9.518 1.00 86.44 92 GLU A C 1
ATOM 740 O O . GLU A 1 92 ? -18.277 0.116 9.844 1.00 86.44 92 GLU A O 1
ATOM 745 N N . HIS A 1 93 ? -16.577 -1.321 9.529 1.00 90.25 93 HIS A N 1
ATOM 746 C CA . HIS A 1 93 ? -15.512 -0.415 9.924 1.00 90.25 93 HIS A CA 1
ATOM 747 C C . HIS A 1 93 ? -14.423 -0.362 8.866 1.00 90.25 93 HIS A C 1
ATOM 749 O O . HIS A 1 93 ? -13.652 -1.303 8.686 1.00 90.25 93 HIS A O 1
ATOM 755 N N . ALA A 1 94 ? -14.330 0.789 8.211 1.00 93.75 94 ALA A N 1
ATOM 756 C CA . ALA A 1 94 ? -13.254 1.126 7.300 1.00 93.75 94 ALA A CA 1
ATOM 757 C C . ALA A 1 94 ? -12.585 2.421 7.759 1.00 93.75 94 ALA A C 1
ATOM 759 O O . ALA A 1 94 ? -13.256 3.338 8.230 1.00 93.75 94 ALA A O 1
ATOM 760 N N . VAL A 1 95 ? -11.267 2.509 7.611 1.00 95.62 95 VAL A N 1
ATOM 761 C CA . VAL A 1 95 ? -10.505 3.734 7.872 1.00 95.62 95 VAL A CA 1
ATOM 762 C C . VAL A 1 95 ? -9.538 4.022 6.736 1.00 95.62 95 VAL A C 1
ATOM 764 O O . VAL A 1 95 ? -9.022 3.107 6.094 1.00 95.62 95 VAL A O 1
ATOM 767 N N . LEU A 1 96 ? -9.256 5.299 6.502 1.00 96.94 96 LEU A N 1
ATOM 768 C CA . LEU A 1 96 ? -8.202 5.734 5.598 1.00 96.94 96 LEU A CA 1
ATOM 769 C C . LEU A 1 96 ? -6.934 6.032 6.398 1.00 96.94 96 LEU A C 1
ATOM 771 O O . LEU A 1 96 ? -6.922 6.957 7.208 1.00 96.94 96 LEU A O 1
ATOM 775 N N . LEU A 1 97 ? -5.844 5.311 6.142 1.00 95.62 97 LEU A N 1
ATOM 776 C CA . LEU A 1 97 ? -4.535 5.635 6.705 1.00 95.62 97 LEU A CA 1
ATOM 777 C C . LEU A 1 97 ? -3.948 6.843 5.970 1.00 95.62 97 LEU A C 1
ATOM 779 O O . LEU A 1 97 ? -3.260 6.714 4.954 1.00 95.62 97 LEU A O 1
ATOM 783 N N . PHE A 1 98 ? -4.271 8.038 6.456 1.00 93.31 98 PHE A N 1
ATOM 784 C CA . PHE A 1 98 ? -3.902 9.285 5.812 1.00 93.31 98 PHE A CA 1
ATOM 785 C C . PHE A 1 98 ? -3.894 10.450 6.817 1.00 93.31 98 PHE A C 1
ATOM 787 O O . PHE A 1 98 ? -4.937 10.777 7.383 1.00 93.31 98 PHE A O 1
ATOM 794 N N . PRO A 1 99 ? -2.745 11.120 7.037 1.00 88.94 99 PRO A N 1
ATOM 795 C CA . PRO A 1 99 ? -2.642 12.192 8.022 1.00 88.94 99 PRO A CA 1
ATOM 796 C C . PRO A 1 99 ? -3.161 13.523 7.461 1.00 88.94 99 PRO A C 1
ATOM 798 O O . PRO A 1 99 ? -2.388 14.401 7.060 1.00 88.94 99 PRO A O 1
ATOM 801 N N . ASP A 1 100 ? -4.484 13.672 7.403 1.00 87.19 100 ASP A N 1
ATOM 802 C CA . ASP A 1 100 ? -5.130 14.958 7.152 1.00 87.19 100 ASP A CA 1
ATOM 803 C C . ASP A 1 100 ? -5.342 15.773 8.445 1.00 87.19 100 ASP A C 1
ATOM 805 O O . ASP A 1 100 ? -4.979 15.356 9.544 1.00 87.19 100 ASP A O 1
ATOM 809 N N . ALA A 1 101 ? -5.878 16.990 8.318 1.00 85.62 101 ALA A N 1
ATOM 810 C CA . ALA A 1 101 ? -6.020 17.903 9.453 1.00 85.62 101 ALA A CA 1
ATOM 811 C C . ALA A 1 101 ? -7.060 17.451 10.495 1.00 85.62 101 ALA A C 1
ATOM 813 O O . ALA A 1 101 ? -7.022 17.934 11.623 1.00 85.62 101 ALA A O 1
ATOM 814 N N . LYS A 1 102 ? -7.997 16.575 10.117 1.00 87.75 102 LYS A N 1
ATOM 815 C CA . LYS A 1 10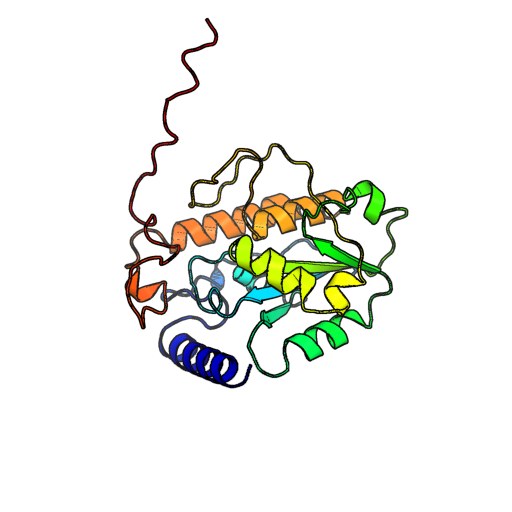2 ? -9.063 16.058 10.985 1.00 87.75 102 LYS A CA 1
ATOM 816 C C . LYS A 1 102 ? -8.847 14.583 11.336 1.00 87.75 102 LYS A C 1
ATOM 818 O O . LYS A 1 102 ? -9.731 13.976 11.933 1.00 87.75 102 LYS A O 1
ATOM 823 N N . ALA A 1 103 ? -7.693 14.025 10.971 1.00 92.06 103 ALA A N 1
ATOM 824 C CA . ALA A 1 103 ? -7.377 12.630 11.187 1.00 92.06 103 ALA A CA 1
ATOM 825 C C . ALA A 1 103 ? -7.289 12.310 12.682 1.00 92.06 103 ALA A C 1
ATOM 827 O O . ALA A 1 103 ? -6.607 12.996 13.454 1.00 92.06 103 ALA A O 1
ATOM 828 N N . LEU A 1 104 ? -7.963 11.230 13.052 1.00 93.12 104 LEU A N 1
ATOM 829 C CA . LEU A 1 104 ? -7.951 10.644 14.382 1.00 93.12 104 LEU A CA 1
ATOM 830 C C . LEU A 1 104 ? -6.624 9.915 14.613 1.00 93.12 104 LEU A C 1
ATOM 832 O O . LEU A 1 104 ? -6.009 9.403 13.675 1.00 93.12 104 LEU A O 1
ATOM 836 N N . SER A 1 105 ? -6.178 9.822 15.858 1.00 91.75 105 SER A N 1
ATOM 837 C CA . SER A 1 105 ? -5.163 8.835 16.229 1.00 91.75 105 SER A CA 1
ATOM 838 C C . SER A 1 105 ? -5.697 7.414 16.013 1.00 91.75 105 SER A C 1
ATOM 840 O O . SER A 1 105 ? -6.909 7.171 16.012 1.00 91.75 105 SER A O 1
ATOM 842 N N . VAL A 1 106 ? -4.793 6.440 15.870 1.00 88.31 106 VAL A N 1
ATOM 843 C CA . VAL A 1 106 ? -5.193 5.027 15.746 1.00 88.31 106 VAL A CA 1
ATOM 844 C C . VAL A 1 106 ? -6.033 4.586 16.949 1.00 88.31 106 VAL A C 1
ATOM 846 O O . VAL A 1 106 ? -7.014 3.867 16.776 1.00 88.31 106 VAL A O 1
ATOM 849 N N . ALA A 1 107 ? -5.700 5.049 18.157 1.00 84.88 107 ALA A N 1
ATOM 850 C CA . ALA A 1 107 ? -6.437 4.723 19.378 1.00 84.88 107 ALA A CA 1
ATOM 851 C C . ALA A 1 107 ? -7.881 5.257 19.356 1.00 84.88 107 ALA A C 1
ATOM 853 O O . ALA A 1 107 ? -8.808 4.537 19.719 1.00 84.88 107 ALA A O 1
ATOM 854 N N . GLU A 1 108 ? -8.085 6.489 18.883 1.00 87.50 108 GLU A N 1
ATOM 855 C CA . GLU A 1 108 ? -9.419 7.093 18.756 1.00 87.50 108 GLU A CA 1
ATOM 856 C C . GLU A 1 108 ? -10.270 6.380 17.696 1.00 87.50 108 GLU A C 1
ATOM 858 O O . GLU A 1 108 ? -11.452 6.124 17.919 1.00 87.50 108 GLU A O 1
ATOM 863 N N . ALA A 1 109 ? -9.671 6.012 16.561 1.00 82.94 109 ALA A N 1
ATOM 864 C CA . ALA A 1 109 ? -10.380 5.326 15.481 1.00 82.94 109 ALA A CA 1
ATOM 865 C C . ALA A 1 109 ? -10.677 3.847 15.780 1.00 82.94 109 ALA A C 1
ATOM 867 O O . ALA A 1 109 ? -11.669 3.306 15.298 1.00 82.94 109 ALA A O 1
ATOM 868 N N . SER A 1 110 ? -9.843 3.192 16.592 1.00 69.88 110 SER A N 1
ATOM 869 C CA . SER A 1 110 ? -9.989 1.776 16.963 1.00 69.88 110 SER A CA 1
ATOM 870 C C . SER A 1 110 ? -10.826 1.541 18.227 1.00 69.88 110 SER A C 1
ATOM 872 O O . SER A 1 110 ? -10.861 0.415 18.733 1.00 69.88 110 SER A O 1
ATOM 874 N N . GLY A 1 111 ? -11.522 2.571 18.731 1.00 58.72 111 GLY A N 1
ATOM 875 C CA . GLY A 1 111 ? -12.353 2.501 19.934 1.00 58.72 111 GLY A CA 1
ATOM 876 C C . GLY A 1 111 ? -13.235 1.247 19.970 1.00 58.72 111 GLY A C 1
ATOM 877 O O . GLY A 1 111 ? -14.097 1.044 19.115 1.00 58.72 111 GLY A O 1
ATOM 878 N N . SER A 1 112 ? -13.005 0.383 20.966 1.00 54.69 112 SER A N 1
ATOM 879 C CA . SER A 1 112 ? -13.631 -0.943 21.139 1.00 54.69 112 SER A CA 1
ATOM 880 C C . SER A 1 112 ? -13.468 -1.923 19.964 1.00 54.69 112 SER A C 1
ATOM 882 O O . SER A 1 112 ? -14.410 -2.622 19.625 1.00 54.69 112 SER A O 1
ATOM 884 N N . ARG A 1 113 ? -12.276 -2.003 19.350 1.00 61.91 113 ARG A N 1
ATOM 885 C CA . ARG A 1 113 ? -11.812 -3.132 18.511 1.00 61.91 113 ARG A CA 1
ATOM 886 C C . ARG A 1 113 ? -12.881 -3.668 17.548 1.00 61.91 113 ARG A C 1
ATOM 888 O O . ARG A 1 113 ? -13.100 -4.876 17.469 1.00 61.91 113 ARG A O 1
ATOM 895 N N . LYS A 1 114 ? -13.574 -2.766 16.855 1.00 67.88 114 LYS A N 1
ATOM 896 C CA . LYS A 1 114 ? -14.690 -3.160 16.008 1.00 67.88 114 LYS A CA 1
ATOM 897 C C . LYS A 1 114 ? -14.147 -3.872 14.771 1.00 67.88 114 LYS A C 1
ATOM 899 O O . LYS A 1 114 ? -13.416 -3.289 13.972 1.00 67.88 114 LYS A O 1
ATOM 904 N N . ARG A 1 115 ? -14.424 -5.167 14.701 1.00 77.88 115 ARG A N 1
ATOM 905 C CA . ARG A 1 115 ? -13.977 -6.094 13.666 1.00 77.88 115 ARG A CA 1
ATOM 906 C C . ARG A 1 115 ? -15.218 -6.619 12.934 1.00 77.88 115 ARG A C 1
ATOM 908 O O . ARG A 1 115 ? -16.243 -6.788 13.590 1.00 77.88 115 ARG A O 1
ATOM 915 N N . PRO A 1 116 ? -15.146 -6.881 11.620 1.00 89.25 116 PRO A N 1
ATOM 916 C CA . PRO A 1 116 ? -13.965 -6.790 10.760 1.00 89.25 116 PRO A CA 1
ATOM 917 C C . PRO A 1 116 ? -13.569 -5.337 10.425 1.00 89.25 116 PRO A C 1
ATOM 919 O O . PRO A 1 116 ? -14.423 -4.466 10.295 1.00 89.25 116 PRO A O 1
ATOM 922 N N . LEU A 1 117 ? -12.262 -5.085 10.297 1.00 91.56 117 LEU A N 1
ATOM 923 C CA . LEU A 1 117 ? -11.673 -3.771 10.019 1.00 91.56 117 LEU A CA 1
ATOM 924 C C . LEU A 1 117 ? -11.012 -3.753 8.637 1.00 91.56 117 LEU A C 1
ATOM 926 O O . LEU A 1 117 ? -10.088 -4.526 8.377 1.00 91.56 117 LEU A O 1
ATOM 930 N N . ALA A 1 118 ? -11.419 -2.814 7.791 1.00 94.94 118 ALA A N 1
ATOM 931 C CA . ALA A 1 118 ? -10.706 -2.455 6.575 1.00 94.94 118 ALA A CA 1
ATOM 932 C C . ALA A 1 118 ? -9.830 -1.218 6.810 1.00 94.94 118 ALA A C 1
ATOM 934 O O . ALA A 1 118 ? -10.275 -0.210 7.359 1.00 94.94 118 ALA A O 1
ATOM 935 N N . VAL A 1 119 ? -8.586 -1.262 6.346 1.00 95.81 119 VAL A N 1
ATOM 936 C CA . VAL A 1 119 ? -7.731 -0.080 6.239 1.00 95.81 119 VAL A CA 1
ATOM 937 C C . VAL A 1 119 ? -7.390 0.165 4.780 1.00 95.81 119 VAL A C 1
ATOM 939 O O . VAL A 1 119 ? -6.809 -0.682 4.104 1.00 95.81 119 VAL A O 1
ATOM 942 N N . VAL A 1 120 ? -7.756 1.344 4.294 1.00 97.81 120 VAL A N 1
ATOM 943 C CA . VAL A 1 120 ? -7.387 1.818 2.966 1.00 97.81 120 VAL A CA 1
ATOM 944 C C . VAL A 1 120 ? -6.126 2.659 3.077 1.00 97.81 120 VAL A C 1
ATOM 946 O O . VAL A 1 120 ? -6.010 3.518 3.951 1.00 97.81 120 VAL A O 1
ATOM 949 N N . VAL A 1 121 ? -5.183 2.444 2.168 1.00 97.12 121 VAL A N 1
ATOM 950 C CA . VAL A 1 121 ? -3.909 3.160 2.112 1.00 97.12 121 VAL A CA 1
ATOM 951 C C . VAL A 1 121 ? -3.757 3.778 0.733 1.00 97.12 121 VAL A C 1
ATOM 953 O O . VAL A 1 121 ? -3.912 3.102 -0.282 1.00 97.12 121 VAL A O 1
ATOM 956 N N . VAL A 1 122 ? -3.457 5.074 0.685 1.00 95.62 122 VAL A N 1
ATOM 957 C CA . VAL A 1 122 ? -3.249 5.794 -0.575 1.00 95.62 122 VAL A CA 1
ATOM 958 C C . VAL A 1 122 ? -1.762 5.807 -0.889 1.00 95.62 122 VAL A C 1
ATOM 960 O O . VAL A 1 122 ? -0.999 6.509 -0.227 1.00 95.62 122 VAL A O 1
ATOM 963 N N . ASP A 1 123 ? -1.356 5.067 -1.915 1.00 94.62 123 ASP A N 1
ATOM 964 C CA . ASP A 1 123 ? 0.049 4.952 -2.293 1.00 94.62 123 ASP A CA 1
ATOM 965 C C . ASP A 1 123 ? 0.369 5.848 -3.499 1.00 94.62 123 ASP A C 1
ATOM 967 O O . ASP A 1 123 ? -0.021 5.595 -4.644 1.00 94.62 123 ASP A O 1
ATOM 971 N N . ALA A 1 124 ? 0.988 6.994 -3.208 1.00 90.25 124 ALA A N 1
ATOM 972 C CA . ALA A 1 124 ? 1.376 7.988 -4.199 1.00 90.25 124 ALA A CA 1
ATOM 973 C C . ALA A 1 124 ? 2.338 9.031 -3.600 1.00 90.25 124 ALA A C 1
ATOM 975 O O . ALA A 1 124 ? 2.349 9.259 -2.387 1.00 90.25 124 ALA A O 1
ATOM 976 N N . PRO A 1 125 ? 3.040 9.818 -4.440 1.00 85.50 125 PRO A N 1
ATOM 977 C CA . PRO A 1 125 ? 3.666 11.057 -4.001 1.00 85.50 125 PRO A CA 1
ATOM 978 C C . PRO A 1 125 ? 2.658 11.954 -3.271 1.00 85.50 125 PRO A C 1
ATOM 980 O O . PRO A 1 125 ? 1.514 12.092 -3.706 1.00 85.50 125 PRO A O 1
ATOM 983 N N . TRP A 1 126 ? 3.093 12.625 -2.202 1.00 84.88 126 TRP A N 1
ATOM 984 C CA . TRP A 1 126 ? 2.202 13.309 -1.250 1.00 84.88 126 TRP A CA 1
ATOM 985 C C . TRP A 1 126 ? 1.167 14.252 -1.889 1.00 84.88 126 TRP A C 1
ATOM 987 O O . TRP A 1 126 ? 0.003 14.297 -1.490 1.00 84.88 126 TRP A O 1
ATOM 997 N N . THR A 1 127 ? 1.561 14.996 -2.926 1.00 86.12 127 THR A N 1
ATOM 998 C CA . THR A 1 127 ? 0.659 15.911 -3.646 1.00 86.12 127 THR A CA 1
ATOM 999 C C . THR A 1 127 ? -0.439 15.188 -4.430 1.00 86.12 127 THR A C 1
ATOM 1001 O O . THR A 1 127 ? -1.516 15.753 -4.620 1.00 86.12 127 THR A O 1
ATOM 1004 N N . LEU A 1 128 ? -0.184 13.961 -4.890 1.00 90.25 128 LEU A N 1
ATOM 1005 C CA . LEU A 1 128 ? -1.143 13.102 -5.583 1.00 90.25 128 LEU A CA 1
ATOM 1006 C C . LEU A 1 128 ? -2.000 12.321 -4.586 1.00 90.25 128 LEU A C 1
ATOM 1008 O O . LEU A 1 128 ? -3.216 12.309 -4.758 1.00 90.25 128 LEU A O 1
ATOM 1012 N N . ALA A 1 129 ? -1.413 11.802 -3.503 1.00 91.62 129 ALA A N 1
ATOM 1013 C CA . ALA A 1 129 ? -2.152 11.123 -2.436 1.00 91.62 129 ALA A CA 1
ATOM 1014 C C . ALA A 1 129 ? -3.244 12.038 -1.847 1.00 91.62 129 ALA A C 1
ATOM 1016 O O . ALA A 1 129 ? -4.418 11.675 -1.803 1.00 91.62 129 ALA A O 1
ATOM 1017 N N . ARG A 1 130 ? -2.898 13.305 -1.554 1.00 92.00 130 ARG A N 1
ATOM 1018 C CA . ARG A 1 130 ? -3.860 14.345 -1.130 1.00 92.00 130 ARG A CA 1
ATOM 1019 C C . ARG A 1 130 ? -4.990 14.589 -2.128 1.00 92.00 130 ARG A C 1
ATOM 1021 O O . ARG A 1 130 ? -6.076 14.993 -1.726 1.00 92.00 130 ARG A O 1
ATOM 1028 N N . LYS A 1 131 ? -4.736 14.431 -3.430 1.00 93.19 131 LYS A N 1
ATOM 1029 C CA . LYS A 1 131 ? -5.769 14.587 -4.465 1.00 93.19 131 LYS A CA 1
ATOM 1030 C C . LYS A 1 131 ? -6.657 13.353 -4.537 1.00 93.19 131 LYS A C 1
ATOM 1032 O O . LYS A 1 131 ? -7.859 13.521 -4.682 1.00 93.19 131 LYS A O 1
ATOM 1037 N N . MET A 1 132 ? -6.086 12.156 -4.430 1.00 94.38 132 MET A N 1
ATOM 1038 C CA . MET A 1 132 ? -6.829 10.892 -4.432 1.00 94.38 132 MET A CA 1
ATOM 1039 C C . MET A 1 132 ? -7.796 10.826 -3.250 1.00 94.38 132 MET A C 1
ATOM 1041 O O . MET A 1 132 ? -8.995 10.693 -3.477 1.00 94.38 132 MET A O 1
ATOM 1045 N N . ALA A 1 133 ? -7.306 11.073 -2.029 1.00 93.94 133 ALA A N 1
ATOM 1046 C CA . ALA A 1 133 ? -8.118 11.084 -0.807 1.00 93.94 133 ALA A CA 1
ATOM 1047 C C . ALA A 1 133 ? -9.298 12.076 -0.862 1.00 93.94 133 ALA A C 1
ATOM 1049 O O . ALA A 1 133 ? -10.327 11.858 -0.241 1.00 93.94 133 ALA A O 1
ATOM 1050 N N . LYS A 1 134 ? -9.169 13.170 -1.627 1.00 92.75 134 LYS A N 1
ATOM 1051 C CA . LYS A 1 134 ? -10.231 14.178 -1.793 1.00 92.75 134 LYS A CA 1
ATOM 1052 C C . LYS A 1 134 ? -11.209 13.895 -2.933 1.00 92.75 134 LYS A C 1
ATOM 1054 O O . LYS A 1 134 ? -12.262 14.523 -2.974 1.00 92.75 134 LYS A O 1
ATOM 1059 N N . ARG A 1 135 ? -10.829 13.072 -3.912 1.00 91.94 135 ARG A N 1
ATOM 1060 C CA . ARG A 1 135 ? -11.578 12.903 -5.170 1.00 91.94 135 ARG A CA 1
ATOM 1061 C C . ARG A 1 135 ? -12.471 11.676 -5.196 1.00 91.94 135 ARG A C 1
ATOM 1063 O O . ARG A 1 135 ? -13.368 11.644 -6.026 1.00 91.94 135 ARG A O 1
ATOM 1070 N N . LEU A 1 136 ? -12.183 10.676 -4.372 1.00 92.00 136 LEU A N 1
ATOM 1071 C CA . LEU A 1 136 ? -13.005 9.482 -4.258 1.00 92.00 136 LEU A CA 1
ATOM 1072 C C . LEU A 1 136 ? -13.902 9.643 -3.031 1.00 92.00 136 LEU A C 1
ATOM 1074 O O . LEU A 1 136 ? -13.386 9.719 -1.918 1.00 92.00 136 LEU A O 1
ATOM 1078 N N . ASP A 1 137 ? -15.215 9.745 -3.242 1.00 93.44 137 ASP A N 1
ATOM 1079 C CA . ASP A 1 137 ? -16.170 10.045 -2.167 1.00 93.44 137 ASP A CA 1
ATOM 1080 C C . ASP A 1 137 ? -16.122 8.991 -1.054 1.00 93.44 137 ASP A C 1
ATOM 1082 O O . ASP A 1 137 ? -15.991 9.363 0.108 1.00 93.44 137 ASP A O 1
ATOM 1086 N N . ALA A 1 138 ? -16.015 7.707 -1.405 1.00 93.25 138 ALA A N 1
ATOM 1087 C CA . ALA A 1 138 ? -15.841 6.628 -0.431 1.00 93.25 138 ALA A CA 1
ATOM 1088 C C . ALA A 1 138 ? -14.638 6.828 0.516 1.00 93.25 138 ALA A C 1
ATOM 1090 O O . ALA A 1 138 ? -14.702 6.465 1.684 1.00 93.25 138 ALA A O 1
ATOM 1091 N N . LEU A 1 139 ? -13.544 7.458 0.060 1.00 94.69 139 LEU A N 1
ATOM 1092 C CA . LEU A 1 139 ? -12.396 7.760 0.932 1.00 94.69 139 LEU A CA 1
ATOM 1093 C C . LEU A 1 139 ? -12.610 8.998 1.801 1.00 94.69 139 LEU A C 1
ATOM 1095 O O . LEU A 1 139 ? -11.945 9.153 2.822 1.00 94.69 139 LEU A O 1
ATOM 1099 N N . ARG A 1 140 ? -13.483 9.915 1.385 1.00 93.56 140 ARG A N 1
ATOM 1100 C CA . ARG A 1 140 ? -13.841 11.096 2.179 1.00 93.56 140 ARG A CA 1
ATOM 1101 C C . ARG A 1 140 ? -14.822 10.761 3.295 1.00 93.56 140 ARG A C 1
ATOM 1103 O O . ARG A 1 140 ? -14.863 11.489 4.280 1.00 93.56 140 ARG A O 1
ATOM 1110 N N . GLU A 1 141 ? -15.644 9.741 3.085 1.00 92.50 141 GLU A N 1
ATOM 1111 C CA . GLU A 1 141 ? -16.727 9.356 3.991 1.00 92.50 141 GLU A CA 1
ATOM 1112 C C . GLU A 1 141 ? -16.244 8.472 5.144 1.00 92.50 141 GLU A C 1
ATOM 1114 O O . GLU A 1 141 ? -16.820 8.523 6.230 1.00 92.50 141 GLU A O 1
ATOM 1119 N N . ILE A 1 142 ? -15.157 7.721 4.952 1.00 93.75 142 ILE A N 1
ATOM 1120 C CA . ILE A 1 142 ? -14.544 6.926 6.021 1.00 93.75 142 ILE A CA 1
ATOM 1121 C C . ILE A 1 142 ? -13.625 7.781 6.915 1.00 93.75 142 ILE A C 1
ATOM 1123 O O . ILE A 1 142 ? -12.991 8.720 6.425 1.00 93.75 142 ILE A O 1
ATOM 1127 N N . PRO A 1 143 ? -13.495 7.467 8.219 1.00 94.06 143 PRO A N 1
ATOM 1128 C CA . PRO A 1 143 ? -12.584 8.167 9.120 1.00 94.06 143 PRO A CA 1
ATOM 1129 C C . PRO A 1 143 ? -11.129 8.129 8.645 1.00 94.06 143 PRO A C 1
ATOM 1131 O O . PRO A 1 143 ? -10.614 7.080 8.255 1.00 94.06 143 PRO A O 1
ATOM 1134 N N . HIS A 1 144 ? -10.443 9.271 8.716 1.00 95.38 144 HIS A N 1
ATOM 1135 C CA . HIS A 1 144 ? -9.006 9.351 8.442 1.00 95.38 144 HIS A CA 1
ATOM 1136 C C . HIS A 1 144 ? -8.232 9.104 9.726 1.00 95.38 144 HIS A C 1
ATOM 1138 O O . HIS A 1 144 ? -8.594 9.610 10.789 1.00 95.38 144 HIS A O 1
ATOM 1144 N N . VAL A 1 145 ? -7.156 8.337 9.616 1.00 94.38 145 VAL A N 1
ATOM 1145 C CA . VAL A 1 145 ? -6.296 7.956 10.728 1.00 94.38 145 VAL A CA 1
ATOM 1146 C C . VAL A 1 145 ? -4.874 8.396 10.443 1.00 94.38 145 VAL A C 1
ATOM 1148 O O . VAL A 1 145 ? -4.327 8.145 9.366 1.00 94.38 145 VAL A O 1
ATOM 1151 N N . LYS A 1 146 ? -4.263 9.039 11.433 1.00 92.62 146 LYS A N 1
ATOM 1152 C CA . LYS A 1 146 ? -2.849 9.399 11.433 1.00 92.62 146 LYS A CA 1
ATOM 1153 C C . LYS A 1 146 ? -2.071 8.499 12.383 1.00 92.62 146 LYS A C 1
ATOM 1155 O O . LYS A 1 146 ? -2.591 7.993 13.377 1.00 92.62 146 LYS A O 1
ATOM 1160 N N . LEU A 1 147 ? -0.797 8.339 12.058 1.00 90.56 147 LEU A N 1
ATOM 1161 C CA . LEU A 1 147 ? 0.181 7.690 12.914 1.00 90.56 147 LEU A CA 1
ATOM 1162 C C . LEU A 1 147 ? 0.954 8.770 13.655 1.00 90.56 147 LEU A C 1
ATOM 1164 O O . LEU A 1 147 ? 1.453 9.702 13.025 1.00 90.56 147 LEU A O 1
ATOM 1168 N N . ASP A 1 148 ? 1.098 8.597 14.960 1.00 81.81 148 ASP A N 1
ATOM 1169 C CA . ASP A 1 148 ? 2.073 9.335 15.747 1.00 81.81 148 ASP A CA 1
ATOM 1170 C C . ASP A 1 148 ? 3.287 8.419 15.923 1.00 81.81 148 ASP A C 1
ATOM 1172 O O . ASP A 1 148 ? 3.197 7.354 16.535 1.00 81.81 148 ASP A O 1
ATOM 1176 N N . THR A 1 149 ? 4.407 8.773 15.291 1.00 77.94 149 THR A N 1
ATOM 1177 C CA . THR A 1 149 ? 5.613 7.941 15.300 1.00 77.94 149 THR A CA 1
ATOM 1178 C C . THR A 1 149 ? 6.883 8.777 15.205 1.00 77.94 149 THR A C 1
ATOM 1180 O O . THR A 1 149 ? 6.960 9.756 14.462 1.00 77.94 149 THR A O 1
ATOM 1183 N N . ASP A 1 150 ? 7.901 8.355 15.944 1.00 73.75 150 ASP A N 1
ATOM 1184 C CA . ASP A 1 150 ? 9.289 8.800 15.849 1.00 73.75 150 ASP A CA 1
ATOM 1185 C C . ASP A 1 150 ? 10.157 7.809 15.050 1.00 73.75 150 ASP A C 1
ATOM 1187 O O . ASP A 1 150 ? 11.379 7.965 14.977 1.00 73.75 150 ASP A O 1
ATOM 1191 N N . LEU A 1 151 ? 9.533 6.803 14.417 1.00 74.50 151 LEU A N 1
ATOM 1192 C CA . LEU A 1 151 ? 10.226 5.745 13.694 1.00 74.50 151 LEU A CA 1
ATOM 1193 C C . LEU A 1 151 ? 11.137 6.324 12.608 1.00 74.50 151 LEU A C 1
ATOM 1195 O O . LEU A 1 151 ? 10.716 7.070 11.718 1.00 74.50 151 LEU A O 1
ATOM 1199 N N . VAL A 1 152 ? 12.398 5.901 12.642 1.00 73.75 152 VAL A N 1
ATOM 1200 C CA . VAL A 1 152 ? 13.344 6.148 11.557 1.00 73.75 152 VAL A CA 1
ATOM 1201 C C . VAL A 1 152 ? 13.101 5.115 10.459 1.00 73.75 152 VAL A C 1
ATOM 1203 O O . VAL A 1 152 ? 13.280 3.910 10.668 1.00 73.75 152 VAL A O 1
ATOM 1206 N N . SER A 1 153 ? 12.679 5.605 9.293 1.00 75.12 153 SER A N 1
ATOM 1207 C CA . SER A 1 153 ? 12.384 4.773 8.127 1.00 75.12 153 SER A CA 1
ATOM 1208 C C . SER A 1 153 ? 13.617 3.990 7.668 1.00 75.12 153 SER A C 1
ATOM 1210 O O . SER A 1 153 ? 14.692 4.558 7.474 1.00 75.12 153 SER A O 1
ATOM 1212 N N . ALA A 1 154 ? 13.448 2.687 7.463 1.00 73.88 154 ALA A N 1
ATOM 1213 C CA . ALA A 1 154 ? 14.420 1.795 6.843 1.00 73.88 154 ALA A CA 1
ATOM 1214 C C . ALA A 1 154 ? 14.342 1.816 5.307 1.00 73.88 154 ALA A C 1
ATOM 1216 O O . ALA A 1 154 ? 15.119 1.133 4.638 1.00 73.88 154 ALA A O 1
ATOM 1217 N N . TYR A 1 155 ? 13.399 2.559 4.725 1.00 70.44 155 TYR A N 1
ATOM 1218 C CA . TYR A 1 155 ? 13.266 2.681 3.279 1.00 70.44 155 TYR A CA 1
ATOM 1219 C C . TYR A 1 155 ? 14.491 3.373 2.676 1.00 70.44 155 TYR A C 1
ATOM 1221 O O . TYR A 1 155 ? 14.977 4.368 3.206 1.00 70.44 155 TYR A O 1
ATOM 1229 N N . ALA A 1 156 ? 14.992 2.868 1.544 1.00 60.12 156 ALA A N 1
ATOM 1230 C CA . ALA A 1 156 ? 16.232 3.371 0.945 1.00 60.12 156 ALA A CA 1
ATOM 1231 C C . ALA A 1 156 ? 16.156 4.843 0.484 1.00 60.12 156 ALA A C 1
ATOM 1233 O O . ALA A 1 156 ? 17.185 5.467 0.227 1.00 60.12 156 ALA A O 1
ATOM 1234 N N . ARG A 1 157 ? 14.950 5.417 0.384 1.00 63.78 157 ARG A N 1
ATOM 1235 C CA . ARG A 1 157 ? 14.751 6.841 0.105 1.00 63.78 157 ARG A CA 1
ATOM 1236 C C . ARG A 1 157 ? 14.917 7.667 1.380 1.00 63.78 157 ARG A C 1
ATOM 1238 O O . ARG A 1 157 ? 14.174 7.483 2.340 1.00 63.78 157 ARG A O 1
ATOM 1245 N N . ALA A 1 158 ? 15.783 8.680 1.324 1.00 57.03 158 ALA A N 1
ATOM 1246 C CA . ALA A 1 158 ? 15.844 9.703 2.360 1.00 57.03 158 ALA A CA 1
ATOM 1247 C C . ALA A 1 158 ? 14.480 10.391 2.528 1.00 57.03 158 ALA A C 1
ATOM 1249 O O . ALA A 1 158 ? 13.889 10.924 1.583 1.00 57.03 158 ALA A O 1
ATOM 1250 N N . GLN A 1 159 ? 13.987 10.381 3.757 1.00 62.06 159 GLN A N 1
ATOM 1251 C CA . GLN A 1 159 ? 12.732 11.011 4.114 1.00 62.06 159 GLN A CA 1
ATOM 1252 C C . GLN A 1 159 ? 12.958 12.506 4.314 1.00 62.06 159 GLN A C 1
ATOM 1254 O O . GLN A 1 159 ? 13.931 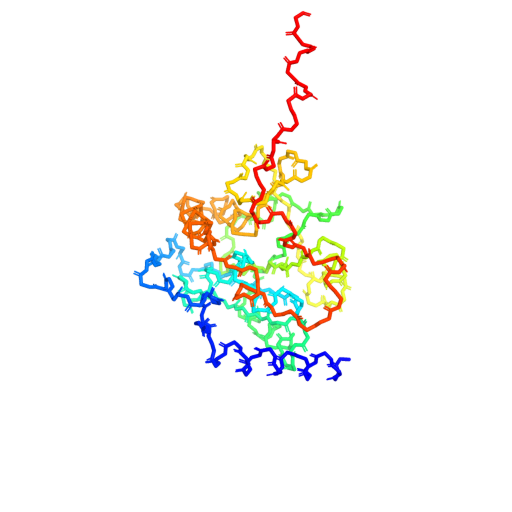12.924 4.937 1.00 62.06 159 GLN A O 1
ATOM 1259 N N . SER A 1 160 ? 12.067 13.339 3.773 1.00 57.91 160 SER A N 1
ATOM 1260 C CA . SER A 1 160 ? 12.263 14.795 3.794 1.00 57.91 160 SER A CA 1
ATOM 1261 C C . SER A 1 160 ? 12.248 15.392 5.207 1.00 57.91 160 SER A C 1
ATOM 1263 O O . SER A 1 160 ? 12.655 16.537 5.379 1.00 57.91 160 SER A O 1
ATOM 1265 N N . GLN A 1 161 ? 11.717 14.656 6.191 1.00 57.06 161 GLN A N 1
ATOM 1266 C CA . GLN A 1 161 ? 11.603 15.037 7.601 1.00 57.06 161 GLN A CA 1
ATOM 1267 C C . GLN A 1 161 ? 11.645 13.770 8.484 1.00 57.06 161 GLN A C 1
ATOM 1269 O O . GLN A 1 161 ? 11.186 12.721 8.020 1.00 57.06 161 GLN A O 1
ATOM 1274 N N . PRO A 1 162 ? 12.139 13.853 9.736 1.00 53.19 162 PRO A N 1
ATOM 1275 C CA . PRO A 1 162 ? 11.983 12.792 10.737 1.00 53.19 162 PRO A CA 1
ATOM 1276 C C . PRO A 1 162 ? 10.509 12.404 10.938 1.00 53.19 162 PRO A C 1
ATOM 1278 O O . PRO A 1 162 ? 9.629 13.251 10.779 1.00 53.19 162 PRO A O 1
ATOM 1281 N N . GLY A 1 163 ? 10.235 11.133 11.249 1.00 58.75 163 GLY A N 1
ATOM 1282 C CA . GLY A 1 163 ? 8.872 10.612 11.446 1.00 58.75 163 GLY A CA 1
ATOM 1283 C C . GLY A 1 163 ? 8.077 10.351 10.158 1.00 58.75 163 GLY A C 1
ATOM 1284 O O . GLY A 1 163 ? 6.945 9.880 10.215 1.00 58.75 163 GLY A O 1
ATOM 1285 N N . ARG A 1 164 ? 8.644 10.618 8.972 1.00 72.94 164 ARG A N 1
ATOM 1286 C CA . ARG A 1 164 ? 8.070 10.126 7.712 1.00 72.94 164 ARG A CA 1
ATOM 1287 C C . ARG A 1 164 ? 8.556 8.709 7.456 1.00 72.94 164 ARG A C 1
ATOM 1289 O O . ARG A 1 164 ? 9.755 8.453 7.457 1.00 72.94 164 ARG A O 1
ATOM 1296 N N . VAL A 1 165 ? 7.613 7.818 7.204 1.00 82.50 165 VAL A N 1
ATOM 1297 C CA . VAL A 1 165 ? 7.839 6.397 6.944 1.00 82.50 165 VAL A CA 1
ATOM 1298 C C . VAL A 1 165 ? 7.370 6.046 5.530 1.00 82.50 165 VAL A C 1
ATOM 1300 O O . VAL A 1 165 ? 6.616 6.809 4.921 1.00 82.50 165 VAL A O 1
ATOM 1303 N N . CYS A 1 166 ? 7.848 4.934 4.971 1.00 89.38 166 CYS A N 1
ATOM 1304 C CA . CYS A 1 166 ? 7.321 4.418 3.699 1.00 89.38 166 CYS A CA 1
ATOM 1305 C C . CYS A 1 166 ? 5.945 3.757 3.875 1.00 89.38 166 CYS A C 1
ATOM 1307 O O . CYS A 1 166 ? 5.463 3.603 5.001 1.00 89.38 166 CYS A O 1
ATOM 1309 N N . THR A 1 167 ? 5.302 3.380 2.768 1.00 92.56 167 THR A N 1
ATOM 1310 C CA . THR A 1 167 ? 3.928 2.866 2.778 1.00 92.56 167 THR A CA 1
ATOM 1311 C C . THR A 1 167 ? 3.818 1.569 3.585 1.00 92.56 167 THR A C 1
ATOM 1313 O O . THR A 1 167 ? 2.919 1.452 4.418 1.00 92.56 167 THR A O 1
ATOM 1316 N N . LEU A 1 168 ? 4.760 0.627 3.439 1.00 94.56 168 LEU A N 1
ATOM 1317 C CA . LEU A 1 168 ? 4.763 -0.605 4.239 1.00 94.56 168 LEU A CA 1
ATOM 1318 C C . LEU A 1 168 ? 5.001 -0.346 5.726 1.00 94.56 168 LEU A C 1
ATOM 1320 O O . LEU A 1 168 ? 4.390 -0.997 6.567 1.00 94.56 168 LEU A O 1
ATOM 1324 N N . GLU A 1 169 ? 5.875 0.594 6.077 1.00 94.38 169 GLU A N 1
ATOM 1325 C CA . GLU A 1 169 ? 6.107 0.945 7.482 1.00 94.38 169 GLU A CA 1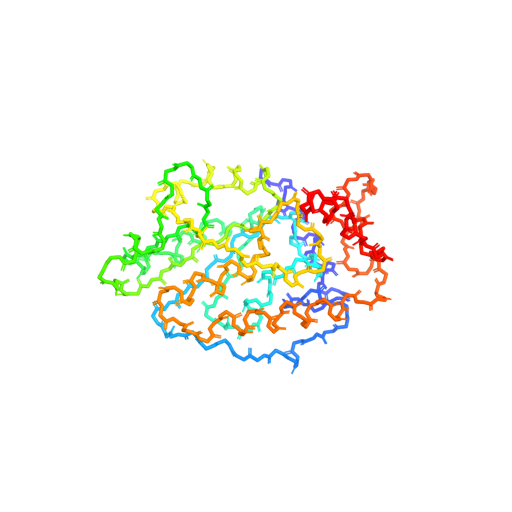
ATOM 1326 C C . GLU A 1 169 ? 4.880 1.601 8.111 1.00 94.38 169 GLU A C 1
ATOM 1328 O O . GLU A 1 169 ? 4.541 1.278 9.247 1.00 94.38 169 GLU A O 1
ATOM 1333 N N . ALA A 1 170 ? 4.187 2.474 7.374 1.00 94.56 170 ALA A N 1
ATOM 1334 C CA . ALA A 1 170 ? 2.928 3.055 7.824 1.00 94.56 170 ALA A CA 1
ATOM 1335 C C . ALA A 1 170 ? 1.880 1.962 8.087 1.00 94.56 170 ALA A C 1
ATOM 1337 O O . ALA A 1 170 ? 1.232 1.959 9.133 1.00 94.56 170 ALA A O 1
ATOM 1338 N N . ILE A 1 171 ? 1.761 0.994 7.174 1.00 95.62 171 ILE A N 1
ATOM 1339 C CA . ILE A 1 171 ? 0.867 -0.157 7.336 1.00 95.62 171 ILE A CA 1
ATOM 1340 C C . ILE A 1 171 ? 1.261 -0.984 8.560 1.00 95.62 171 ILE A C 1
ATOM 1342 O O . ILE A 1 171 ? 0.414 -1.269 9.400 1.00 95.62 171 ILE A O 1
ATOM 1346 N N . GLY A 1 172 ? 2.542 -1.320 8.708 1.00 95.12 172 GLY A N 1
ATOM 1347 C CA . GLY A 1 172 ? 3.045 -2.083 9.847 1.00 95.12 172 GLY A CA 1
ATOM 1348 C C . GLY A 1 172 ? 2.796 -1.396 11.194 1.00 95.12 172 GLY A C 1
ATOM 1349 O O . GLY A 1 172 ? 2.389 -2.053 12.150 1.00 95.12 172 GLY A O 1
ATOM 1350 N N . LEU A 1 173 ? 2.986 -0.073 11.263 1.00 94.25 173 LEU A N 1
ATOM 1351 C CA . LEU A 1 173 ? 2.690 0.738 12.448 1.00 94.25 173 LEU A CA 1
ATOM 1352 C C . LEU A 1 173 ? 1.194 0.732 12.777 1.00 94.25 173 LEU A C 1
ATOM 1354 O O . LEU A 1 173 ? 0.826 0.500 13.927 1.00 94.25 173 LEU A O 1
ATOM 1358 N N . PHE A 1 174 ? 0.338 0.948 11.774 1.00 94.50 174 PHE A N 1
ATOM 1359 C CA . PHE A 1 174 ? -1.113 0.904 11.948 1.00 94.50 174 PHE A CA 1
ATOM 1360 C C . PHE A 1 174 ? -1.572 -0.467 12.456 1.00 94.50 174 PHE A C 1
ATOM 1362 O O . PHE A 1 174 ? -2.269 -0.551 13.464 1.00 94.50 174 PHE A O 1
ATOM 1369 N N . LEU A 1 175 ? -1.141 -1.539 11.785 1.00 93.56 175 LEU A N 1
ATOM 1370 C CA . LEU A 1 175 ? -1.493 -2.916 12.122 1.00 93.56 175 LEU A CA 1
ATOM 1371 C C . LEU A 1 175 ? -1.058 -3.272 13.551 1.00 93.56 175 LEU A C 1
ATOM 1373 O O . LEU A 1 175 ? -1.860 -3.796 14.324 1.00 93.56 175 LEU A O 1
ATOM 1377 N N . SER A 1 176 ? 0.169 -2.912 13.935 1.00 92.69 176 SER A N 1
ATOM 1378 C CA . SER A 1 176 ? 0.665 -3.107 15.302 1.00 92.69 176 SER A CA 1
ATOM 1379 C C . SER A 1 176 ? -0.194 -2.370 16.335 1.00 92.69 176 SER A C 1
ATOM 1381 O O . SER A 1 176 ? -0.606 -2.959 17.336 1.00 92.69 176 SER A O 1
ATOM 1383 N N . ALA A 1 177 ? -0.567 -1.118 16.051 1.00 91.25 177 ALA A N 1
ATOM 1384 C CA . ALA A 1 177 ? -1.408 -0.312 16.931 1.00 91.25 177 ALA A CA 1
ATOM 1385 C C . ALA A 1 177 ? -2.846 -0.852 17.087 1.00 91.25 177 ALA A C 1
ATOM 1387 O O . ALA A 1 177 ? -3.461 -0.629 18.128 1.00 91.25 177 ALA A O 1
ATOM 1388 N N . VAL A 1 178 ? -3.374 -1.608 16.113 1.00 90.50 178 VAL A N 1
ATOM 1389 C CA . VAL A 1 178 ? -4.689 -2.280 16.218 1.00 90.50 178 VAL A CA 1
ATOM 1390 C C . VAL A 1 178 ? -4.609 -3.726 16.739 1.00 90.50 178 VAL A C 1
ATOM 1392 O O . VAL A 1 178 ? -5.621 -4.435 16.788 1.00 90.50 178 VAL A O 1
ATOM 1395 N N . GLY A 1 179 ? -3.427 -4.154 17.197 1.00 89.88 179 GLY A N 1
ATOM 1396 C CA . GLY A 1 179 ? -3.203 -5.424 17.892 1.00 89.88 179 GLY A CA 1
ATOM 1397 C C . GLY A 1 179 ? -2.494 -6.511 17.082 1.00 89.88 179 GLY A C 1
ATOM 1398 O O . GLY A 1 179 ? -2.243 -7.581 17.632 1.00 89.88 179 GLY A O 1
ATOM 1399 N N . GLU A 1 180 ? -2.125 -6.256 15.825 1.00 91.69 180 GLU A N 1
ATOM 1400 C CA . GLU A 1 180 ? -1.314 -7.166 15.004 1.00 91.69 180 GLU A CA 1
ATOM 1401 C C . GLU A 1 180 ? 0.178 -6.938 15.308 1.00 91.69 180 GLU A C 1
ATOM 1403 O O . GLU A 1 180 ? 0.940 -6.405 14.500 1.00 91.69 180 GLU A O 1
ATOM 1408 N N . THR A 1 181 ? 0.601 -7.280 16.527 1.00 91.25 181 THR A N 1
ATOM 1409 C CA . THR A 1 181 ? 1.874 -6.823 17.125 1.00 91.25 181 THR A CA 1
ATOM 1410 C C . THR A 1 181 ? 3.135 -7.200 16.340 1.00 91.25 181 THR A C 1
ATOM 1412 O O . THR A 1 181 ? 4.146 -6.510 16.444 1.00 91.25 181 THR A O 1
ATOM 1415 N N . GLN A 1 182 ? 3.087 -8.255 15.521 1.00 93.44 182 GLN A N 1
ATOM 1416 C CA . GLN A 1 182 ? 4.207 -8.700 14.680 1.00 93.44 182 GLN A CA 1
ATOM 1417 C C . GLN A 1 182 ? 4.228 -8.045 13.286 1.00 93.44 182 GLN A C 1
ATOM 1419 O O . GLN A 1 182 ? 5.181 -8.226 12.524 1.00 93.44 182 GLN A O 1
ATOM 1424 N N . ALA A 1 183 ? 3.189 -7.289 12.920 1.00 93.56 183 ALA A N 1
ATOM 1425 C CA . ALA A 1 183 ? 3.034 -6.760 11.569 1.00 93.56 183 ALA A CA 1
ATOM 1426 C C . ALA A 1 183 ? 4.097 -5.712 11.212 1.00 93.56 183 ALA A C 1
ATOM 1428 O O . ALA A 1 183 ? 4.537 -5.667 10.063 1.00 93.56 183 ALA A O 1
ATOM 1429 N N . LEU A 1 184 ? 4.546 -4.900 12.178 1.00 94.06 184 LEU A N 1
ATOM 1430 C CA . LEU A 1 184 ? 5.588 -3.896 11.945 1.00 94.06 184 LEU A CA 1
ATOM 1431 C C . LEU A 1 184 ? 6.906 -4.539 11.506 1.00 94.06 184 LEU A C 1
ATOM 1433 O O . LEU A 1 184 ? 7.469 -4.147 10.484 1.00 94.06 184 LEU A O 1
ATOM 1437 N N . ASP A 1 185 ? 7.373 -5.548 12.237 1.00 94.19 185 ASP A N 1
ATOM 1438 C CA . ASP A 1 185 ? 8.622 -6.241 11.916 1.00 94.19 185 ASP A CA 1
ATOM 1439 C C . ASP A 1 185 ? 8.524 -6.982 10.580 1.00 94.19 185 ASP A C 1
ATOM 1441 O O . ASP A 1 185 ? 9.444 -6.917 9.759 1.00 94.19 185 ASP A O 1
ATOM 1445 N N . ALA A 1 186 ? 7.379 -7.613 10.307 1.00 94.94 186 ALA A N 1
ATOM 1446 C CA . ALA A 1 186 ? 7.130 -8.277 9.034 1.00 94.94 186 ALA A CA 1
ATOM 1447 C C . ALA A 1 186 ? 7.142 -7.284 7.853 1.00 94.94 186 ALA A C 1
ATOM 1449 O O . ALA A 1 186 ? 7.790 -7.535 6.833 1.00 94.94 186 ALA A O 1
ATOM 1450 N N . CYS A 1 187 ? 6.514 -6.114 8.005 1.00 95.38 187 CYS A N 1
ATOM 1451 C CA . CYS A 1 187 ? 6.553 -5.050 7.001 1.00 95.38 187 CYS A CA 1
ATOM 1452 C C . CYS A 1 187 ? 7.970 -4.487 6.820 1.00 95.38 187 CYS A C 1
ATOM 1454 O O . CYS A 1 187 ? 8.418 -4.302 5.688 1.00 95.38 187 CYS A O 1
ATOM 1456 N N . ARG A 1 188 ? 8.730 -4.280 7.905 1.00 93.06 188 ARG A N 1
ATOM 1457 C CA . ARG A 1 188 ? 10.138 -3.854 7.823 1.00 93.06 188 ARG A CA 1
ATOM 1458 C C . ARG A 1 188 ? 10.990 -4.882 7.085 1.00 93.06 188 ARG A C 1
ATOM 1460 O O . ARG A 1 188 ? 11.834 -4.485 6.283 1.00 93.06 188 ARG A O 1
ATOM 1467 N N . HIS A 1 189 ? 10.766 -6.179 7.286 1.00 94.25 189 HIS A N 1
ATOM 1468 C CA . HIS A 1 189 ? 11.452 -7.222 6.520 1.00 94.25 189 HIS A CA 1
ATOM 1469 C C . HIS A 1 189 ? 11.170 -7.099 5.013 1.00 94.25 189 HIS A C 1
ATOM 1471 O O . HIS A 1 189 ? 12.105 -7.152 4.212 1.00 94.25 189 HIS A O 1
ATOM 1477 N N . LEU A 1 190 ? 9.918 -6.848 4.614 1.00 95.31 190 LEU A N 1
ATOM 1478 C CA . LEU A 1 190 ? 9.567 -6.595 3.211 1.00 95.31 190 LEU A CA 1
ATOM 1479 C C . LEU A 1 190 ? 10.263 -5.344 2.647 1.00 95.31 190 LEU A C 1
ATOM 1481 O O . LEU A 1 190 ? 10.763 -5.383 1.522 1.00 95.31 190 LEU A O 1
ATOM 1485 N N . VAL A 1 191 ? 10.372 -4.265 3.430 1.00 92.88 191 VAL A N 1
ATOM 1486 C CA . VAL A 1 191 ? 11.130 -3.058 3.044 1.00 92.88 191 VAL A CA 1
ATOM 1487 C C . VAL A 1 191 ? 12.606 -3.384 2.800 1.00 92.88 191 VAL A C 1
ATOM 1489 O O . VAL A 1 191 ? 13.168 -2.986 1.779 1.00 92.88 191 VAL A O 1
ATOM 1492 N N . HIS A 1 192 ? 13.239 -4.153 3.690 1.00 91.44 192 HIS A N 1
ATOM 1493 C CA . HIS A 1 192 ? 14.643 -4.554 3.538 1.00 91.44 192 HIS A CA 1
ATOM 1494 C C . HIS A 1 192 ? 14.855 -5.468 2.329 1.00 91.44 192 HIS A C 1
ATOM 1496 O O . HIS A 1 192 ? 15.835 -5.300 1.596 1.00 91.44 192 HIS A O 1
ATOM 1502 N N . LEU A 1 193 ? 13.932 -6.405 2.097 1.00 93.38 193 LEU A N 1
ATOM 1503 C CA . LEU A 1 193 ? 13.944 -7.271 0.924 1.00 93.38 193 LEU A CA 1
ATOM 1504 C C . LEU A 1 193 ? 13.847 -6.439 -0.360 1.00 93.38 193 LEU A C 1
ATOM 1506 O O . LEU A 1 193 ? 14.652 -6.630 -1.270 1.00 93.38 193 LEU A O 1
ATOM 1510 N N . ASN A 1 194 ? 12.929 -5.467 -0.402 1.00 93.19 194 ASN A N 1
ATOM 1511 C CA . ASN A 1 194 ? 12.792 -4.555 -1.533 1.00 93.19 194 ASN A CA 1
ATOM 1512 C C . ASN A 1 194 ? 14.085 -3.776 -1.780 1.00 93.19 194 ASN A C 1
ATOM 1514 O O . ASN A 1 194 ? 14.638 -3.822 -2.872 1.00 93.19 194 ASN A O 1
ATOM 1518 N N . ASN A 1 195 ? 14.609 -3.115 -0.745 1.00 89.12 195 ASN A N 1
ATOM 1519 C CA . ASN A 1 195 ? 15.845 -2.341 -0.832 1.00 89.12 195 ASN A CA 1
ATOM 1520 C C . ASN A 1 195 ? 17.020 -3.190 -1.329 1.00 89.12 195 ASN A C 1
ATOM 1522 O O . ASN A 1 195 ? 17.840 -2.707 -2.103 1.00 89.12 195 ASN A O 1
ATOM 1526 N N . THR A 1 196 ? 17.114 -4.443 -0.883 1.00 89.38 196 THR A N 1
ATOM 1527 C CA . THR A 1 196 ? 18.171 -5.367 -1.310 1.00 89.38 196 THR A CA 1
ATOM 1528 C C . THR A 1 196 ? 18.030 -5.716 -2.786 1.00 89.38 196 THR A C 1
ATOM 1530 O O . THR A 1 196 ? 19.021 -5.665 -3.506 1.00 89.38 196 THR A O 1
ATOM 1533 N N . ALA A 1 197 ? 16.809 -5.982 -3.249 1.00 90.62 197 ALA A N 1
ATOM 1534 C CA . ALA A 1 197 ? 16.523 -6.304 -4.644 1.00 90.62 197 ALA A CA 1
ATOM 1535 C C . ALA A 1 197 ? 16.778 -5.135 -5.612 1.00 90.62 197 ALA A C 1
ATOM 1537 O O . ALA A 1 197 ? 17.078 -5.361 -6.778 1.00 90.62 197 ALA A O 1
ATOM 1538 N N . LEU A 1 198 ? 16.686 -3.889 -5.136 1.00 86.62 198 LEU A N 1
ATOM 1539 C CA . LEU A 1 198 ? 16.948 -2.695 -5.949 1.00 86.62 198 LEU A CA 1
ATOM 1540 C C . LEU A 1 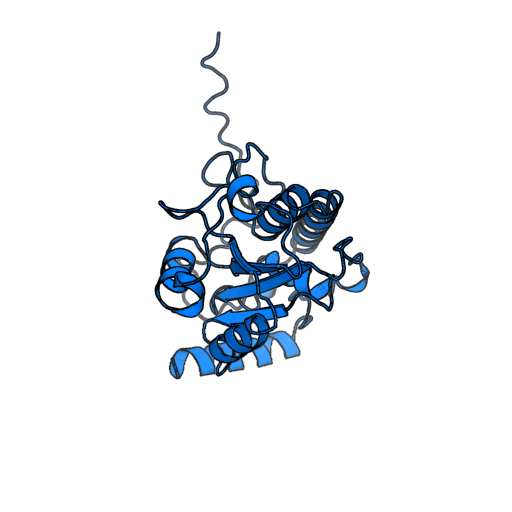198 ? 18.447 -2.409 -6.146 1.00 86.62 198 LEU A C 1
ATOM 1542 O O . LEU A 1 198 ? 18.813 -1.659 -7.051 1.00 86.62 198 LEU A O 1
ATOM 1546 N N . LYS A 1 199 ? 19.331 -2.947 -5.294 1.00 84.38 199 LYS A N 1
ATOM 1547 C CA . LYS A 1 199 ? 20.767 -2.622 -5.326 1.00 84.38 199 LYS A CA 1
ATOM 1548 C C . LYS A 1 199 ? 21.415 -3.122 -6.613 1.00 84.38 199 LYS A C 1
ATOM 1550 O O . LYS A 1 199 ? 21.343 -4.301 -6.936 1.00 84.38 199 LYS A O 1
ATOM 1555 N N . GLY A 1 200 ? 22.105 -2.220 -7.308 1.00 78.88 200 GLY A N 1
ATOM 1556 C CA . GLY A 1 200 ? 22.858 -2.545 -8.522 1.00 78.88 200 GLY A CA 1
ATOM 1557 C C . GLY A 1 200 ? 21.996 -2.803 -9.760 1.00 78.88 200 GLY A C 1
ATOM 1558 O O . GLY A 1 200 ? 22.555 -3.083 -10.816 1.00 78.88 200 GLY A O 1
ATOM 1559 N N . VAL A 1 201 ? 20.666 -2.682 -9.664 1.00 80.50 201 VAL A N 1
ATOM 1560 C CA . VAL A 1 201 ? 19.774 -2.829 -10.818 1.00 80.50 201 VAL A CA 1
ATOM 1561 C C . VAL A 1 201 ? 19.657 -1.485 -11.546 1.00 80.50 201 VAL A C 1
ATOM 1563 O O . VAL A 1 201 ? 19.352 -0.471 -10.906 1.00 80.50 201 VAL A O 1
ATOM 1566 N N . PRO A 1 202 ? 19.869 -1.435 -12.873 1.00 81.44 202 PRO A N 1
ATOM 1567 C CA . PRO A 1 202 ? 19.717 -0.206 -13.640 1.00 81.44 202 PRO A CA 1
ATOM 1568 C C . PRO A 1 202 ? 18.309 0.383 -13.508 1.00 81.44 202 PRO A C 1
ATOM 1570 O O . PRO A 1 202 ? 17.304 -0.322 -13.599 1.00 81.44 202 PRO A O 1
ATOM 1573 N N . SER A 1 203 ? 18.207 1.706 -13.362 1.00 75.38 203 SER A N 1
ATOM 1574 C CA . SER A 1 203 ? 16.910 2.389 -13.235 1.00 75.38 203 SER A CA 1
ATOM 1575 C C . SER A 1 203 ? 15.983 2.119 -14.431 1.00 75.38 203 SER A C 1
ATOM 1577 O O . SER A 1 203 ? 14.781 1.939 -14.258 1.00 75.38 203 SER A O 1
ATOM 1579 N N . SER A 1 204 ? 16.523 1.973 -15.640 1.00 78.00 204 SER A N 1
ATOM 1580 C CA . SER A 1 204 ? 15.759 1.586 -16.835 1.00 78.00 204 SER A CA 1
ATOM 1581 C C . SER A 1 204 ? 15.034 0.237 -16.724 1.00 78.00 204 SER A C 1
ATOM 1583 O O . SER A 1 204 ? 14.107 -0.011 -17.491 1.00 78.00 204 SER A O 1
ATOM 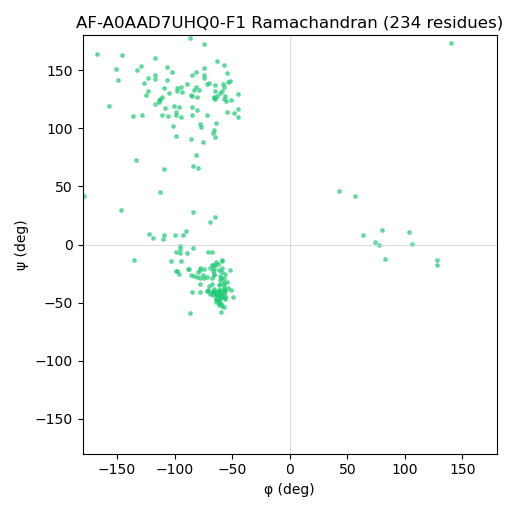1585 N N . GLU A 1 205 ? 15.452 -0.638 -15.807 1.00 80.56 205 GLU A N 1
ATOM 1586 C CA . GLU A 1 205 ? 14.835 -1.948 -15.561 1.00 80.56 205 GLU A CA 1
ATOM 1587 C C . GLU A 1 205 ? 13.854 -1.929 -14.381 1.00 80.56 205 GLU A C 1
ATOM 1589 O O . GLU A 1 205 ? 12.943 -2.754 -14.302 1.00 80.56 205 GLU A O 1
ATOM 1594 N N . LEU A 1 206 ? 14.008 -0.969 -13.471 1.00 78.62 206 LEU A N 1
ATOM 1595 C CA . LEU A 1 206 ? 13.153 -0.802 -12.295 1.00 78.62 206 LEU A CA 1
ATOM 1596 C C . LEU A 1 206 ? 11.896 0.025 -12.592 1.00 78.62 206 LEU A C 1
ATOM 1598 O O . LEU A 1 206 ? 10.868 -0.140 -11.925 1.00 78.62 206 LEU A O 1
ATOM 1602 N N . TYR A 1 207 ? 11.971 0.899 -13.598 1.00 75.00 207 TYR A N 1
ATOM 1603 C CA . TYR A 1 207 ? 10.948 1.893 -13.899 1.00 75.00 207 TYR A CA 1
ATOM 1604 C C . TYR A 1 207 ? 10.523 1.864 -15.357 1.00 75.00 207 TYR A C 1
ATOM 1606 O O . TYR A 1 207 ? 11.279 1.536 -16.270 1.00 75.00 207 TYR A O 1
ATOM 1614 N N . ASP A 1 208 ? 9.290 2.295 -15.576 1.00 68.06 208 ASP A N 1
ATOM 1615 C CA . ASP A 1 208 ? 8.754 2.449 -16.909 1.00 68.06 208 ASP A CA 1
ATOM 1616 C C . ASP A 1 208 ? 9.121 3.820 -17.513 1.00 68.06 208 ASP A C 1
ATOM 1618 O O . ASP A 1 208 ? 8.423 4.814 -17.327 1.00 68.06 208 ASP A O 1
ATOM 1622 N N . VAL A 1 209 ? 10.250 3.880 -18.221 1.00 56.47 209 VAL A N 1
ATOM 1623 C CA . VAL A 1 209 ? 10.943 5.120 -18.633 1.00 56.47 209 VAL A CA 1
ATOM 1624 C C . VAL A 1 209 ? 10.435 5.792 -19.927 1.00 56.47 209 VAL A C 1
ATOM 1626 O O . VAL A 1 209 ? 11.192 6.490 -20.597 1.00 56.47 209 VAL A O 1
ATOM 1629 N N . ARG A 1 210 ? 9.158 5.661 -20.321 1.00 52.75 210 ARG A N 1
ATOM 1630 C CA . ARG A 1 210 ? 8.644 6.470 -21.455 1.00 52.75 210 ARG A CA 1
ATOM 1631 C C . ARG A 1 210 ? 8.369 7.923 -21.024 1.00 52.75 210 ARG A C 1
ATOM 1633 O O . ARG A 1 210 ? 7.316 8.202 -20.457 1.00 52.75 210 ARG A O 1
ATOM 1640 N N . GLY A 1 211 ? 9.275 8.849 -21.354 1.00 51.00 211 GLY A N 1
ATOM 1641 C CA . GLY A 1 211 ? 9.117 10.303 -21.163 1.00 51.00 211 GLY A CA 1
ATOM 1642 C C . GLY A 1 211 ? 10.399 11.001 -20.692 1.00 51.00 211 GLY A C 1
ATOM 1643 O O . GLY A 1 211 ? 11.385 10.333 -20.402 1.00 51.00 211 GLY A O 1
ATOM 1644 N N . ASP A 1 212 ? 10.389 12.340 -20.629 1.00 37.75 212 ASP A N 1
ATOM 1645 C CA . ASP A 1 212 ? 11.515 13.137 -20.116 1.00 37.75 212 ASP A CA 1
ATOM 1646 C C . ASP A 1 212 ? 11.886 12.670 -18.695 1.00 37.75 212 ASP A C 1
ATOM 1648 O O . ASP A 1 212 ? 11.046 12.649 -17.794 1.00 37.75 212 ASP A O 1
ATOM 1652 N N . HIS A 1 213 ? 13.151 12.289 -18.501 1.00 41.47 213 HIS A N 1
ATOM 1653 C CA . HIS A 1 213 ? 13.724 11.876 -17.217 1.00 41.47 213 HIS A CA 1
ATOM 1654 C C . HIS A 1 213 ? 13.613 12.970 -16.137 1.00 41.47 213 HIS A C 1
ATOM 1656 O O . HIS A 1 213 ? 13.796 12.696 -14.946 1.00 41.47 213 HIS A O 1
ATOM 1662 N N . LYS A 1 214 ? 13.309 14.216 -16.528 1.00 35.53 214 LYS A N 1
ATOM 1663 C CA . LYS A 1 214 ? 13.125 15.344 -15.614 1.00 35.53 214 LYS A CA 1
ATOM 1664 C C . LYS A 1 214 ? 11.921 15.130 -14.694 1.00 35.53 214 LYS A C 1
ATOM 1666 O O . LYS A 1 214 ? 10.765 15.306 -15.069 1.00 35.53 214 LYS A O 1
ATOM 1671 N N . GLY A 1 215 ? 12.223 14.802 -13.439 1.00 45.62 215 GLY A N 1
ATOM 1672 C CA . GLY A 1 215 ? 11.245 14.698 -12.356 1.00 45.62 215 GLY A CA 1
ATOM 1673 C C . GLY A 1 215 ? 10.858 13.273 -11.968 1.00 45.62 215 GLY A C 1
ATOM 1674 O O . GLY A 1 215 ? 9.914 13.106 -11.195 1.00 45.62 215 GLY A O 1
ATOM 1675 N N . HIS A 1 216 ? 11.568 12.248 -12.458 1.00 51.00 216 HIS A N 1
ATOM 1676 C CA . HIS A 1 216 ? 11.311 10.876 -12.025 1.00 51.00 216 HIS A CA 1
ATOM 1677 C C . HIS A 1 216 ? 11.670 10.714 -10.536 1.00 51.00 216 HIS A C 1
ATOM 1679 O O . HIS A 1 216 ? 12.810 10.993 -10.162 1.00 51.00 216 HIS A O 1
ATOM 1685 N N . PRO A 1 217 ? 10.769 10.223 -9.665 1.00 47.84 217 PRO A N 1
ATOM 1686 C CA . PRO A 1 217 ? 10.989 10.112 -8.220 1.00 47.84 217 PRO A CA 1
ATOM 1687 C C . PRO A 1 217 ? 12.028 9.053 -7.816 1.00 47.84 217 PRO A C 1
ATOM 1689 O O . PRO A 1 217 ? 12.025 8.649 -6.667 1.00 47.84 217 PRO A O 1
ATOM 1692 N N . ALA A 1 218 ? 12.899 8.611 -8.725 1.00 48.69 218 ALA A N 1
ATOM 1693 C CA . ALA A 1 218 ? 13.902 7.567 -8.512 1.00 48.69 218 ALA A CA 1
ATOM 1694 C C . ALA A 1 218 ? 15.342 8.030 -8.785 1.00 48.69 218 ALA A C 1
ATOM 1696 O O . ALA A 1 218 ? 16.255 7.211 -8.810 1.00 48.69 218 ALA A O 1
ATOM 1697 N N . TRP A 1 219 ? 15.547 9.334 -8.995 1.00 45.97 219 TRP A N 1
ATOM 1698 C CA . TRP A 1 219 ? 16.847 9.938 -9.310 1.00 45.97 219 TRP A CA 1
ATOM 1699 C C . TRP A 1 219 ? 17.936 9.701 -8.245 1.00 45.97 219 TRP A C 1
ATOM 1701 O O . TRP A 1 219 ? 19.102 9.938 -8.520 1.00 45.97 219 TRP A O 1
ATOM 1711 N N . TYR A 1 220 ? 17.566 9.238 -7.048 1.00 50.34 220 TYR A N 1
ATOM 1712 C CA . TYR A 1 220 ? 18.462 9.017 -5.909 1.00 50.34 220 TYR A CA 1
ATOM 1713 C C . TYR A 1 220 ? 18.917 7.558 -5.724 1.00 50.34 220 TYR A C 1
ATOM 1715 O O . TYR A 1 220 ? 19.736 7.284 -4.848 1.00 50.34 220 TYR A O 1
ATOM 1723 N N . PHE A 1 221 ? 18.391 6.594 -6.488 1.00 46.44 221 PHE A N 1
ATOM 1724 C CA . PHE A 1 221 ? 18.819 5.199 -6.352 1.00 46.44 221 PHE A CA 1
ATOM 1725 C C . PHE A 1 221 ? 20.166 4.997 -7.060 1.00 46.44 221 PHE A C 1
ATOM 1727 O O . PHE A 1 221 ? 20.228 4.960 -8.285 1.00 46.44 221 PHE A O 1
ATOM 1734 N N . GLY A 1 222 ? 21.239 4.906 -6.269 1.00 41.12 222 GLY A N 1
ATOM 1735 C CA . GLY A 1 222 ? 22.629 4.843 -6.739 1.00 41.12 222 GLY A CA 1
ATOM 1736 C C . GLY A 1 222 ? 23.548 5.871 -6.072 1.00 41.12 222 GLY A C 1
ATOM 1737 O O . GLY A 1 222 ? 24.764 5.718 -6.130 1.00 41.12 222 GLY A O 1
ATOM 1738 N N . GLU A 1 223 ? 22.985 6.866 -5.379 1.00 38.09 223 GLU A N 1
ATOM 1739 C CA . GLU A 1 223 ? 23.756 7.798 -4.559 1.00 38.09 223 GLU A CA 1
ATOM 1740 C C . GLU A 1 223 ? 23.593 7.477 -3.072 1.00 38.09 223 GLU A C 1
ATOM 1742 O O . GLU A 1 223 ? 22.481 7.343 -2.555 1.00 38.09 223 GLU A O 1
ATOM 1747 N N . THR A 1 224 ? 24.715 7.392 -2.354 1.00 33.62 224 THR A N 1
ATOM 1748 C CA . THR A 1 224 ? 24.716 7.492 -0.894 1.00 33.62 224 THR A CA 1
ATOM 1749 C C . THR A 1 224 ? 24.259 8.902 -0.545 1.00 33.62 224 THR A C 1
ATOM 1751 O O . THR A 1 224 ? 25.067 9.829 -0.488 1.00 33.62 224 THR A O 1
ATOM 1754 N N . LEU A 1 225 ? 22.959 9.084 -0.321 1.00 35.38 225 LEU A N 1
ATOM 1755 C CA . LEU A 1 225 ? 22.452 10.322 0.245 1.00 35.38 225 LEU A CA 1
ATOM 1756 C C . LEU A 1 225 ? 22.970 10.402 1.677 1.00 35.38 225 LEU A C 1
ATOM 1758 O O . LEU A 1 225 ? 22.413 9.808 2.600 1.00 35.38 225 LEU A O 1
ATOM 1762 N N . LEU A 1 226 ? 24.081 11.119 1.844 1.00 31.62 226 LEU A N 1
ATOM 1763 C CA . LEU A 1 226 ? 24.534 11.581 3.141 1.00 31.62 226 LEU A CA 1
ATOM 1764 C C . LEU A 1 226 ? 23.319 12.214 3.817 1.00 31.62 226 LEU A C 1
ATOM 1766 O O . LEU A 1 226 ? 22.838 13.262 3.378 1.00 31.62 226 LEU A O 1
ATOM 1770 N N . ILE A 1 227 ? 22.838 11.594 4.901 1.00 38.62 227 ILE A N 1
ATOM 1771 C CA . ILE A 1 227 ? 22.160 12.332 5.964 1.00 38.62 227 ILE A CA 1
ATOM 1772 C C . ILE A 1 227 ? 23.050 13.545 6.168 1.00 38.62 227 ILE A C 1
ATOM 1774 O O . ILE A 1 227 ? 24.212 13.387 6.554 1.00 38.62 227 ILE A O 1
ATOM 1778 N N . SER A 1 228 ? 22.576 14.731 5.781 1.00 35.00 228 SER A N 1
ATOM 1779 C CA . SER A 1 228 ? 23.407 15.917 5.881 1.00 35.00 228 SER A CA 1
ATOM 1780 C C . SER A 1 228 ? 23.861 15.992 7.336 1.00 35.00 228 SER A C 1
ATOM 1782 O O . SER A 1 228 ? 23.043 16.146 8.242 1.00 35.00 228 SER A O 1
ATOM 1784 N N . ARG A 1 229 ? 25.166 15.827 7.565 1.00 33.81 229 ARG A N 1
ATOM 1785 C CA . ARG A 1 229 ? 25.839 15.879 8.871 1.00 33.81 229 ARG A CA 1
ATOM 1786 C C . ARG A 1 229 ? 25.763 17.277 9.513 1.00 33.81 229 ARG A C 1
ATOM 1788 O O . ARG A 1 229 ? 26.595 17.640 10.332 1.00 33.81 229 ARG A O 1
ATOM 1795 N N . ARG A 1 230 ? 24.776 18.099 9.154 1.00 35.94 230 ARG A N 1
ATOM 1796 C CA . ARG A 1 230 ? 24.586 19.466 9.638 1.00 35.94 230 ARG A CA 1
ATOM 1797 C C . ARG A 1 230 ? 23.371 19.541 10.559 1.00 35.94 230 ARG A C 1
ATOM 1799 O O . ARG A 1 230 ? 22.391 20.178 10.197 1.00 35.94 230 ARG A O 1
ATOM 1806 N N . ARG A 1 231 ? 23.438 18.871 11.718 1.00 34.53 231 ARG A N 1
ATOM 1807 C CA . ARG A 1 231 ? 22.740 19.243 12.978 1.00 34.53 231 ARG A CA 1
ATOM 1808 C C . ARG A 1 231 ? 23.034 18.282 14.147 1.00 34.53 231 ARG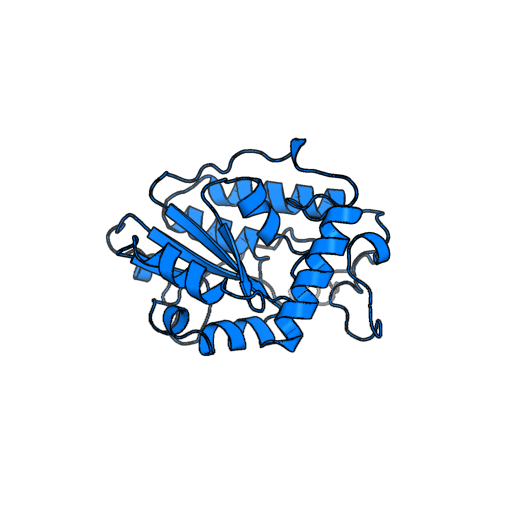 A C 1
ATOM 1810 O O . ARG A 1 231 ? 22.149 17.941 14.915 1.00 34.53 231 ARG A O 1
ATOM 1817 N N . LEU A 1 232 ? 24.291 17.862 14.300 1.00 33.81 232 LEU A N 1
ATOM 1818 C CA . LEU A 1 232 ? 24.782 17.262 15.555 1.00 33.81 232 LEU A CA 1
ATOM 1819 C C . LEU A 1 232 ? 25.927 18.068 16.202 1.00 33.81 232 LEU A C 1
ATOM 1821 O O . LEU A 1 232 ? 26.429 17.669 17.239 1.00 33.81 232 LEU A O 1
ATOM 1825 N N . ASN A 1 233 ? 26.272 19.244 15.660 1.00 29.81 233 ASN A N 1
ATOM 1826 C CA . ASN A 1 233 ? 27.267 20.159 16.243 1.00 29.81 233 ASN A CA 1
ATOM 1827 C C . ASN A 1 233 ? 26.631 21.465 16.753 1.00 29.81 233 ASN A C 1
ATOM 1829 O O . ASN A 1 233 ? 27.120 22.551 16.457 1.00 29.81 233 ASN A O 1
ATOM 1833 N N . SER A 1 234 ? 25.511 21.386 17.474 1.00 33.69 234 SER A N 1
ATOM 1834 C CA . SER A 1 234 ? 24.976 22.554 18.197 1.00 33.69 234 SER A CA 1
ATOM 1835 C C . SER A 1 234 ? 24.279 22.196 19.513 1.00 33.69 234 SER A C 1
ATOM 1837 O O . SER A 1 234 ? 23.360 22.890 19.930 1.00 33.69 234 SER A O 1
ATOM 1839 N N . LEU A 1 235 ? 24.713 21.109 20.150 1.00 35.91 235 LEU A N 1
ATOM 1840 C CA . LEU A 1 235 ? 24.473 20.836 21.566 1.00 35.91 235 LEU A CA 1
ATOM 1841 C C . LEU A 1 235 ? 25.806 20.395 22.183 1.00 35.91 235 LEU A C 1
ATOM 1843 O O . LEU A 1 235 ? 26.040 19.213 22.402 1.00 35.91 235 LEU A O 1
ATOM 1847 N N . ASN A 1 236 ? 26.690 21.378 22.345 1.00 34.44 236 ASN A N 1
ATOM 1848 C CA . ASN A 1 236 ? 27.662 21.490 23.430 1.00 34.44 236 ASN A CA 1
ATOM 1849 C C . ASN A 1 236 ? 27.513 22.907 23.977 1.00 34.44 236 ASN A C 1
ATOM 1851 O O . ASN A 1 236 ? 27.397 23.823 23.127 1.00 34.44 236 ASN A O 1
#

Sequence (236 aa):
MERVARIVEDKERRLAARRCVRCWHPACICSNLRPLPIASEVRVFVLCHWREFGNAGDDAKLLCAADDRSELFVYGRRGDCERLVEALEPFEHAVLLFPDAKALSVAEASGSRKRPLAVVVVDAPWTLARKMAKRLDALREIPHVKLDTDLVSAYARAQSQPGRVCTLEAIGLFLSAVGETQALDACRHLVHLNNTALKGVPSSELYDVRGDHKGHPAWYFGETLLISRRRLNSLN

Mean predicted aligned error: 7.69 Å

Nearest PDB structures (foldseek):
  4j29-assembly1_A-2  TM=3.925E-01  e=3.191E+00  synthetic construct
  8ju8-assembly1_A  TM=2.573E-01  e=1.284E+00  synthetic construct
  2q5c-assembly1_A  TM=2.895E-01  e=9.519E+00  Clostridium acetobutylicum ATCC 824
  2px0-assembly3_C  TM=2.418E-01  e=6.613E+00  Bacillus subtilis
  2fvt-assembly1_A  TM=2.007E-01  e=6.613E+00  Rhodopseudomonas palustris

Secondary structure (DSSP, 8-state):
-HHHHHHHHHHHHHHHHHS-TTT--SS--GGG-------TTEEEEEEEETTTTT-SS-STHHHHHH-TT-EEEEETBTTHHHHHHHHHTT-SEEEEE---TTPEEHHHHTTT--SSEEEEEEES-HHHHHHHHHH-HHHHHSPEEE--------SSSPPSSTT---HHHHHHHHHHHTT-TTHHHHHHHHHHHHHHHHTT--HHHHS---S-STT-TTTTTTS-------SSSS--

InterPro domains:
  IPR005636 DTW [PF03942] (18-182)
  IPR005636 DTW [SM01144] (16-196)
  IPR039262 DTW domain-containing protein DTWD2/TAPT [PTHR21392] (14-190)

Organism: NCBI:txid2483200

Foldseek 3Di:
DVVLQVVLVVLQVVLVVQHDQQLLANPDPLVVAEAFLFDPFEEEEEAEESQCRSFNQQLVSSNCSRYVRYYYAYPRHPCRLVVVVVVCVVWPAEEEADDDPQADELCVSCPPNDTSYYYYYYHDDPVVSVVVCVPRVVSVPHGYYYYDDQDDEPAPDDDPDGPDYHRLQSVQRSSCSSPSVCSNVSSSVSRVSSLVSLQPDDSVRRHDPPDDPPPDPCPCSPDPPPPPPPDPPPDD